Protein AF-A0A1H0GLW9-F1 (afdb_monomer)

Secondary structure (DSSP, 8-state):
-EEEEEEEESS-HHHHHHHHH-HHHHHHHSTTEEEEEEEETTEEEEEEEE-SGGG-EEEEEEEEEEEEETTTEEEEEEEEEETTEEEEEEEEEEEEEETTEEEEEEEEEEEEESGGGGG-HHHHHHHHHHHHHHHHHHHHHHHTT-------TT---------------PPP-EE---PPP-------TTSTT--SS-SSSSHHHHHHHHHHTTS---------------------------

Mean predicted aligned error: 17.58 Å

Solvent-accessible surface area (backbone atoms only — not comparable to full-atom values): 15037 Å² total; per-residue (Å²): 87,81,52,71,53,72,50,80,33,74,33,46,38,62,56,49,43,49,49,78,69,33,67,71,50,43,44,70,27,41,79,45,48,76,42,39,33,65,77,53,87,59,25,36,39,36,33,33,43,40,84,57,77,89,63,42,40,54,29,48,29,42,38,38,59,44,80,73,41,89,55,36,34,32,33,39,42,38,35,34,41,34,90,46,27,35,40,40,34,43,32,44,37,39,43,42,80,47,90,78,16,17,39,36,41,39,44,30,46,35,52,65,38,62,69,44,48,74,71,40,66,72,54,55,52,52,51,52,52,52,52,50,52,51,25,52,53,34,46,35,18,60,69,65,69,42,85,65,79,81,75,71,76,81,74,92,77,89,82,81,91,74,91,84,84,87,87,90,79,86,85,73,71,68,57,75,76,86,74,85,78,83,82,85,84,87,86,71,98,77,74,86,77,78,78,90,85,87,91,78,76,73,73,64,60,62,56,53,57,60,60,68,70,73,75,77,82,87,81,84,86,88,89,82,89,77,90,82,84,86,89,83,90,82,89,80,91,81,83,89,82,134

Nearest PDB structures (foldseek):
  2pcs-assembly1_A  TM=9.710E-01  e=3.245E-16  Geobacillus kaustophilus HTA426
  2ns9-assembly1_B  TM=9.361E-01  e=1.499E-11  Aeropyrum pernix
  1z94-assembly1_B  TM=7.444E-01  e=3.902E-08  Chromobacterium violaceum ATCC 12472
  2rez-assembly1_A  TM=7.229E-01  e=2.793E-05  Streptomyces glaucescens
  4wvo-assembly1_A  TM=7.126E-01  e=1.030E-05  Arabidopsis thaliana

Foldseek 3Di:
DKDKDKDKAQADLQLLQCLVQPQLNCCQLQAQWQWWFDPDVQKIWTWGADCDDLQGDIKTKMKHWAPDDPSFWIWIWMKIQDPQFIKTKIKIWGWDDDPRIIMIIMMMDMDTDDNNPVVDPVVVNVSVVVSVVSSSVCSSCVSVVNRDRSPPPDDDDDDDDDDDDDDDDDDTPINGDDDDDDDDDDDDPPPVPPPDDDDPDPPVVVVVVVVVVPDDDDDDDDDDDDDDDDDDDDDDDDDDDD

Structure (mmCIF, N/CA/C/O backbone):
data_AF-A0A1H0GLW9-F1
#
_entry.id   AF-A0A1H0GLW9-F1
#
loop_
_atom_site.group_PDB
_atom_site.id
_atom_site.type_symbol
_atom_site.label_atom_id
_atom_site.label_alt_id
_atom_site.label_comp_id
_atom_site.label_asym_id
_atom_site.label_entity_id
_atom_site.label_seq_id
_atom_site.pdbx_PDB_ins_code
_atom_site.Cartn_x
_atom_site.Cartn_y
_atom_site.Cartn_z
_atom_site.occupancy
_atom_site.B_iso_or_equiv
_atom_site.auth_seq_id
_atom_site.auth_comp_id
_atom_site.auth_asym_id
_atom_site.auth_atom_id
_atom_site.pdbx_PDB_model_num
ATOM 1 N N . MET A 1 1 ? 10.845 10.509 -2.178 1.00 89.31 1 MET A N 1
ATOM 2 C CA . MET A 1 1 ? 9.620 11.247 -2.583 1.00 89.31 1 MET A CA 1
ATOM 3 C C . MET A 1 1 ? 8.668 11.052 -1.444 1.00 89.31 1 MET A C 1
ATOM 5 O O . MET A 1 1 ? 8.420 9.902 -1.121 1.00 89.31 1 MET A O 1
ATOM 9 N N . ASN A 1 2 ? 8.121 12.130 -0.896 1.00 92.75 2 ASN A N 1
ATOM 10 C CA . ASN A 1 2 ? 7.275 12.021 0.284 1.00 92.75 2 ASN A CA 1
ATOM 11 C C . ASN A 1 2 ? 5.814 12.203 -0.120 1.00 92.75 2 ASN A C 1
ATOM 13 O O . ASN A 1 2 ? 5.501 13.033 -0.982 1.00 92.75 2 ASN A O 1
ATOM 17 N N . LEU A 1 3 ? 4.943 11.380 0.448 1.00 93.69 3 LEU A N 1
ATOM 18 C CA . LEU A 1 3 ? 3.512 11.416 0.212 1.00 93.69 3 LEU A CA 1
ATOM 19 C C . LEU A 1 3 ? 2.779 11.136 1.518 1.00 93.69 3 LEU A C 1
ATOM 21 O O . LEU A 1 3 ? 2.744 10.003 1.985 1.00 93.69 3 LEU A O 1
ATOM 25 N N . ASP A 1 4 ? 2.126 12.167 2.025 1.00 95.44 4 ASP A N 1
ATOM 26 C CA . ASP A 1 4 ? 1.285 12.082 3.209 1.00 95.44 4 ASP A CA 1
ATOM 27 C C . ASP A 1 4 ? -0.190 12.207 2.816 1.00 95.44 4 ASP A C 1
ATOM 29 O O . ASP A 1 4 ? -0.536 12.824 1.793 1.00 95.44 4 ASP A O 1
ATOM 33 N N . GLY A 1 5 ? -1.064 11.622 3.626 1.00 95.44 5 GLY A N 1
ATOM 34 C CA . GLY A 1 5 ? -2.503 11.734 3.449 1.00 95.44 5 GLY A CA 1
ATOM 35 C C . GLY A 1 5 ? -3.293 11.123 4.595 1.00 95.44 5 GLY A C 1
ATOM 36 O O . GLY A 1 5 ? -2.738 10.612 5.569 1.00 95.44 5 GLY A O 1
ATOM 37 N N . SER A 1 6 ? -4.610 11.194 4.460 1.00 96.38 6 SER A N 1
ATOM 38 C CA . SER A 1 6 ? -5.547 10.567 5.378 1.00 96.38 6 SER A CA 1
ATOM 39 C C . SER A 1 6 ? -6.783 10.058 4.646 1.00 96.38 6 SER A C 1
ATOM 41 O O . SER A 1 6 ? -7.099 10.509 3.541 1.00 96.38 6 SER A O 1
ATOM 43 N N . ALA A 1 7 ? -7.468 9.107 5.269 1.00 96.06 7 ALA A N 1
ATOM 44 C CA . ALA A 1 7 ? -8.753 8.578 4.846 1.00 96.06 7 ALA A CA 1
ATOM 45 C C . ALA A 1 7 ? -9.641 8.362 6.078 1.00 96.06 7 ALA A C 1
ATOM 47 O O . ALA A 1 7 ? -9.138 8.076 7.162 1.00 96.06 7 ALA A O 1
ATOM 48 N N . VAL A 1 8 ? -10.952 8.500 5.902 1.00 96.12 8 VAL A N 1
ATOM 49 C CA . VAL A 1 8 ? -11.947 8.141 6.920 1.00 96.12 8 VAL A CA 1
ATOM 50 C C . VAL A 1 8 ? -12.563 6.816 6.496 1.00 96.12 8 VAL A C 1
ATOM 52 O O . VAL A 1 8 ? -12.958 6.679 5.339 1.00 96.12 8 VAL A O 1
ATOM 55 N N . LEU A 1 9 ? -12.590 5.854 7.412 1.00 96.62 9 LEU A N 1
ATOM 56 C CA . LEU A 1 9 ? -13.143 4.519 7.213 1.00 96.62 9 LEU A CA 1
ATOM 57 C C . LEU A 1 9 ? -14.286 4.303 8.205 1.00 96.62 9 LEU A C 1
ATOM 59 O O . LEU A 1 9 ? -14.150 4.616 9.387 1.00 96.62 9 LEU A O 1
ATOM 63 N N . HIS A 1 10 ? -15.412 3.783 7.734 1.00 95.81 10 HIS A N 1
ATOM 64 C CA . HIS A 1 10 ? -16.661 3.698 8.492 1.00 95.81 10 HIS A CA 1
ATOM 65 C C . HIS A 1 10 ? -16.783 2.382 9.274 1.00 95.81 10 HIS A C 1
ATOM 67 O O . HIS A 1 10 ? -17.755 1.646 9.122 1.00 95.81 10 HIS A O 1
ATOM 73 N N . ASP A 1 11 ? -15.775 2.085 10.095 1.00 95.50 11 ASP A N 1
ATOM 74 C CA . ASP A 1 11 ? -15.794 0.985 11.064 1.00 95.50 11 ASP A CA 1
ATOM 75 C C . ASP A 1 11 ? -14.804 1.266 12.212 1.00 95.50 11 ASP A C 1
ATOM 77 O O . ASP A 1 11 ? -13.980 2.187 12.151 1.00 95.50 11 ASP A O 1
ATOM 81 N N . SER A 1 12 ? -14.870 0.443 13.254 1.00 96.44 12 SER A N 1
ATOM 82 C CA . SER A 1 12 ? -13.944 0.404 14.382 1.00 96.44 12 SER A CA 1
ATOM 83 C C . SER A 1 12 ? -12.480 0.218 13.941 1.00 96.44 12 SER A C 1
ATOM 85 O O . SER A 1 12 ? -12.213 -0.489 12.959 1.00 96.44 12 SER A O 1
ATOM 87 N N . PRO A 1 13 ? -11.501 0.767 14.689 1.00 96.69 13 PRO A N 1
ATOM 88 C CA . PRO A 1 13 ? -10.082 0.579 14.383 1.00 96.69 13 PRO A CA 1
ATOM 89 C C . PRO A 1 13 ? -9.678 -0.895 14.295 1.00 96.69 13 PRO A C 1
ATOM 91 O O . PRO A 1 13 ? -8.837 -1.263 13.478 1.00 96.69 13 PRO A O 1
ATOM 94 N N . GLU A 1 14 ? -10.291 -1.759 15.103 1.00 96.38 14 GLU A N 1
ATOM 95 C CA . GLU A 1 14 ? -10.087 -3.204 15.076 1.00 96.38 14 GLU A CA 1
ATOM 96 C C . GLU A 1 14 ? -10.525 -3.838 13.748 1.00 96.38 14 GLU A C 1
ATOM 98 O O . GLU A 1 14 ? -9.776 -4.636 13.177 1.00 96.38 14 GLU A O 1
ATOM 103 N N . ALA A 1 15 ? -11.708 -3.488 13.239 1.00 95.25 15 ALA A N 1
ATOM 104 C CA . ALA A 1 15 ? -12.201 -4.002 11.964 1.00 95.25 15 ALA A CA 1
ATOM 105 C C . ALA A 1 15 ? -11.389 -3.456 10.783 1.00 95.25 15 ALA A C 1
ATOM 107 O O . ALA A 1 15 ? -10.991 -4.214 9.896 1.00 95.25 15 ALA A O 1
ATOM 108 N N . VAL A 1 16 ? -11.052 -2.163 10.817 1.00 96.81 16 VAL A N 1
ATOM 109 C CA . VAL A 1 16 ? -10.164 -1.524 9.838 1.00 96.81 16 VAL A CA 1
ATOM 110 C C . VAL A 1 16 ? -8.806 -2.219 9.804 1.00 96.81 16 VAL A C 1
ATOM 112 O O . VAL A 1 16 ? -8.318 -2.580 8.733 1.00 96.81 16 VAL A O 1
ATOM 115 N N . TRP A 1 17 ? -8.204 -2.462 10.969 1.00 96.94 17 TRP A N 1
ATOM 116 C CA . TRP A 1 17 ? -6.945 -3.191 11.074 1.00 96.94 17 TRP A CA 1
ATOM 117 C C . TRP A 1 17 ? -7.050 -4.585 10.449 1.00 96.94 17 TRP A C 1
ATOM 119 O O . TRP A 1 17 ? -6.165 -5.004 9.695 1.00 96.94 17 TRP A O 1
ATOM 129 N N . ALA A 1 18 ? -8.120 -5.320 10.763 1.00 95.31 18 ALA A N 1
ATOM 130 C CA . ALA A 1 18 ? -8.346 -6.651 10.215 1.00 95.31 18 ALA A CA 1
ATOM 131 C C . ALA A 1 18 ? -8.449 -6.611 8.683 1.00 95.31 18 ALA A C 1
ATOM 133 O O . ALA A 1 18 ? -7.757 -7.375 8.016 1.00 95.31 18 ALA A O 1
ATOM 134 N N . ALA A 1 19 ? -9.208 -5.671 8.116 1.00 95.31 19 ALA A N 1
ATOM 135 C CA . ALA A 1 19 ? -9.338 -5.505 6.669 1.00 95.31 19 ALA A CA 1
ATOM 136 C C . ALA A 1 19 ? -8.011 -5.132 5.978 1.00 95.31 19 ALA A C 1
ATOM 138 O O . ALA A 1 19 ? -7.701 -5.654 4.908 1.00 95.31 19 ALA A O 1
ATOM 139 N N . LEU A 1 20 ? -7.198 -4.267 6.594 1.00 94.75 20 LEU A N 1
ATOM 140 C CA . LEU A 1 20 ? -5.903 -3.834 6.050 1.00 94.75 20 LEU A CA 1
ATOM 141 C C . LEU A 1 20 ? -4.802 -4.897 6.151 1.00 94.75 20 LEU A C 1
ATOM 143 O O . LEU A 1 20 ? -3.773 -4.771 5.489 1.00 94.75 20 LEU A O 1
ATOM 147 N N . THR A 1 21 ? -4.993 -5.925 6.977 1.00 92.94 21 THR A N 1
ATOM 148 C CA . THR A 1 21 ? -4.014 -7.004 7.175 1.00 92.94 21 THR A CA 1
ATOM 149 C C . THR A 1 21 ? -4.499 -8.367 6.683 1.00 92.94 21 THR A C 1
ATOM 151 O O . THR A 1 21 ? -3.712 -9.313 6.660 1.00 92.94 21 THR A O 1
ATOM 154 N N . ASP A 1 22 ? -5.752 -8.479 6.235 1.00 92.00 22 ASP A N 1
ATOM 155 C CA . ASP A 1 22 ? -6.297 -9.695 5.636 1.00 92.00 22 ASP A CA 1
ATOM 156 C C . ASP A 1 22 ? -5.893 -9.796 4.149 1.00 92.00 22 ASP A C 1
ATOM 158 O O . ASP A 1 22 ? -6.372 -9.015 3.318 1.00 92.00 22 ASP A O 1
ATOM 162 N N . PRO A 1 23 ? -5.056 -10.779 3.760 1.00 91.94 23 PRO A N 1
ATOM 163 C CA . PRO A 1 23 ? -4.639 -10.950 2.371 1.00 91.94 23 PRO A CA 1
ATOM 164 C C . PRO A 1 23 ? -5.801 -11.171 1.394 1.00 91.94 23 PRO A C 1
ATOM 166 O O . PRO A 1 23 ? -5.693 -10.771 0.234 1.00 91.94 23 PRO A O 1
ATOM 169 N N . ALA A 1 24 ? -6.916 -11.771 1.822 1.00 91.44 24 ALA A N 1
ATOM 170 C CA . ALA A 1 24 ? -8.075 -11.963 0.960 1.00 91.44 24 ALA A CA 1
ATOM 171 C C . ALA A 1 24 ? -8.787 -10.636 0.668 1.00 91.44 24 ALA A C 1
ATOM 173 O O . ALA A 1 24 ? -9.229 -10.427 -0.466 1.00 91.44 24 ALA A O 1
ATOM 174 N N . VAL A 1 25 ? -8.897 -9.754 1.665 1.00 93.81 25 VAL A N 1
ATOM 175 C CA . VAL A 1 25 ? -9.448 -8.401 1.496 1.00 93.81 25 VAL A CA 1
ATOM 176 C C . VAL A 1 25 ? -8.508 -7.569 0.629 1.00 93.81 25 VAL A C 1
ATOM 178 O O . VAL A 1 25 ? -8.935 -7.051 -0.400 1.00 93.81 25 VAL A O 1
ATOM 181 N N . LEU A 1 26 ? -7.214 -7.539 0.961 1.00 93.75 26 LEU A N 1
ATOM 182 C CA . LEU A 1 26 ? -6.189 -6.817 0.202 1.00 93.75 26 LEU A CA 1
ATOM 183 C C . LEU A 1 26 ? -6.172 -7.203 -1.283 1.00 93.75 26 LEU A C 1
ATOM 185 O O . LEU A 1 26 ? -6.142 -6.334 -2.152 1.00 93.75 26 LEU A O 1
ATOM 189 N N . ALA A 1 27 ? -6.244 -8.500 -1.599 1.00 92.88 27 ALA A N 1
ATOM 190 C CA . ALA A 1 27 ? -6.256 -8.974 -2.983 1.00 92.88 27 ALA A CA 1
ATOM 191 C C . ALA A 1 27 ? -7.447 -8.437 -3.795 1.00 92.88 27 ALA A C 1
ATOM 193 O O . ALA A 1 27 ? -7.340 -8.274 -5.010 1.00 92.88 27 ALA A O 1
ATOM 194 N N . ARG A 1 28 ? -8.585 -8.173 -3.139 1.00 93.06 28 ARG A N 1
ATOM 195 C CA . ARG A 1 28 ? -9.786 -7.632 -3.785 1.00 93.06 28 ARG A CA 1
ATOM 196 C C . ARG A 1 28 ? -9.808 -6.113 -3.826 1.00 93.06 28 ARG A C 1
ATOM 198 O O . ARG A 1 28 ? -10.439 -5.587 -4.731 1.00 93.06 28 ARG A O 1
ATOM 205 N N . THR A 1 29 ? -9.157 -5.426 -2.888 1.00 94.44 29 THR A N 1
ATOM 206 C CA . THR A 1 29 ? -9.223 -3.961 -2.747 1.00 94.44 29 THR A CA 1
ATOM 207 C C . THR A 1 29 ? -8.051 -3.222 -3.390 1.00 94.44 29 THR A C 1
ATOM 209 O O . THR A 1 29 ? -8.188 -2.049 -3.739 1.00 94.44 29 THR A O 1
ATOM 212 N N . ILE A 1 30 ? -6.909 -3.885 -3.611 1.00 94.12 30 ILE A N 1
ATOM 21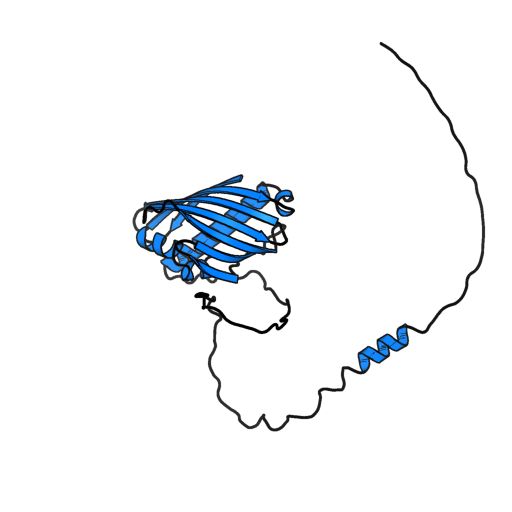3 C CA . ILE A 1 30 ? -5.751 -3.292 -4.293 1.00 94.12 30 ILE A CA 1
ATOM 214 C C . ILE A 1 30 ? -6.053 -3.111 -5.794 1.00 94.12 30 ILE A C 1
ATOM 216 O O . ILE A 1 30 ? -6.254 -4.098 -6.513 1.00 94.12 30 ILE A O 1
ATOM 220 N N . PRO A 1 31 ? -6.018 -1.873 -6.327 1.00 92.00 31 PRO A N 1
ATOM 221 C CA . PRO A 1 31 ? -6.285 -1.626 -7.739 1.00 92.00 31 PRO A CA 1
ATOM 222 C C . PRO A 1 31 ? -5.284 -2.343 -8.649 1.00 92.00 31 PRO A C 1
ATOM 224 O O . PRO A 1 31 ? -4.071 -2.172 -8.523 1.00 92.00 31 PRO A O 1
ATOM 227 N N . GLY A 1 32 ? -5.796 -3.125 -9.601 1.00 92.31 32 GLY A N 1
ATOM 228 C CA . GLY A 1 32 ? -4.963 -3.852 -10.559 1.00 92.31 32 GLY A CA 1
ATOM 229 C C . GLY A 1 32 ? -4.223 -5.056 -9.971 1.00 92.31 32 GLY A C 1
ATOM 230 O O . GLY A 1 32 ? -3.317 -5.571 -10.627 1.00 92.31 32 GLY A O 1
ATOM 231 N N . CYS A 1 33 ? -4.576 -5.512 -8.764 1.00 94.56 33 CYS A N 1
ATOM 232 C CA . CYS A 1 33 ? -4.025 -6.739 -8.198 1.00 94.56 33 CYS A CA 1
ATOM 233 C C . CYS A 1 33 ? -4.370 -7.941 -9.091 1.00 94.56 33 CYS A C 1
ATOM 235 O O . CYS A 1 33 ? -5.535 -8.244 -9.337 1.00 94.56 33 CYS A O 1
ATOM 237 N N . LEU A 1 34 ? -3.340 -8.611 -9.603 1.00 93.56 34 LEU A N 1
ATOM 238 C CA . LEU A 1 34 ? -3.461 -9.833 -10.398 1.00 93.56 34 LEU A CA 1
ATOM 239 C C . LEU A 1 34 ? -3.314 -11.079 -9.523 1.00 93.56 34 LEU A C 1
ATOM 241 O O . LEU A 1 34 ? -3.966 -12.090 -9.766 1.00 93.56 34 LEU A O 1
ATOM 245 N N . ALA A 1 35 ? -2.421 -11.013 -8.536 1.00 93.06 35 ALA A N 1
ATOM 246 C CA . ALA A 1 35 ? -2.167 -12.083 -7.586 1.00 93.06 35 ALA A CA 1
ATOM 247 C C . ALA A 1 35 ? -1.596 -11.501 -6.293 1.00 93.06 35 ALA A C 1
ATOM 249 O O . ALA A 1 35 ? -0.785 -10.573 -6.349 1.00 93.06 35 ALA A O 1
ATOM 250 N N . LEU A 1 36 ? -1.975 -12.090 -5.161 1.00 94.06 36 LEU A N 1
ATOM 251 C CA . LEU A 1 36 ? -1.398 -11.831 -3.848 1.00 94.06 36 LEU A CA 1
ATOM 252 C C . LEU A 1 36 ? -1.180 -13.170 -3.141 1.00 94.06 36 LEU A C 1
ATOM 254 O O . LEU A 1 36 ? -2.075 -14.011 -3.062 1.00 94.06 36 LEU A O 1
ATOM 258 N N . GLU A 1 37 ? 0.032 -13.366 -2.647 1.00 93.75 37 GLU A N 1
ATOM 259 C CA . GLU A 1 37 ? 0.485 -14.575 -1.980 1.00 93.75 37 GLU A CA 1
ATOM 260 C C . GLU A 1 37 ? 1.098 -14.191 -0.635 1.00 93.75 37 GLU A C 1
ATOM 262 O O . GLU A 1 37 ? 1.962 -13.317 -0.560 1.00 93.75 37 GLU A O 1
ATOM 267 N N . ARG A 1 38 ? 0.671 -14.853 0.441 1.00 93.38 38 ARG A N 1
ATOM 268 C CA . ARG A 1 38 ? 1.327 -14.723 1.744 1.00 93.38 38 ARG A CA 1
ATOM 269 C C . ARG A 1 38 ? 2.524 -15.666 1.779 1.00 93.38 38 ARG A C 1
ATOM 271 O O . ARG A 1 38 ? 2.350 -16.879 1.718 1.00 93.38 38 ARG A O 1
ATOM 278 N N . VAL A 1 39 ? 3.723 -15.105 1.893 1.00 92.94 39 VAL A N 1
ATOM 279 C CA . VAL A 1 39 ? 4.994 -15.851 1.809 1.00 92.94 39 VAL A CA 1
ATOM 280 C C . VAL A 1 39 ? 5.719 -15.980 3.142 1.00 92.94 39 VAL A C 1
ATOM 282 O O . VAL A 1 39 ? 6.698 -16.712 3.248 1.00 92.94 39 VAL A O 1
ATOM 285 N N . GLY A 1 40 ? 5.223 -15.304 4.173 1.00 90.50 40 GLY A N 1
ATOM 286 C CA . GLY A 1 40 ? 5.725 -15.411 5.533 1.00 90.50 40 GLY A CA 1
ATOM 287 C C . GLY A 1 40 ? 4.761 -14.790 6.531 1.00 90.50 40 GLY A C 1
ATOM 288 O O . GLY A 1 40 ? 3.642 -14.398 6.187 1.00 90.50 40 GLY A O 1
ATOM 289 N N . GLU A 1 41 ? 5.204 -14.698 7.779 1.00 88.25 41 GLU A N 1
ATOM 290 C CA . GLU A 1 41 ? 4.552 -13.843 8.764 1.00 88.25 41 GLU A CA 1
ATOM 291 C C . GLU A 1 41 ? 4.719 -12.389 8.319 1.00 88.25 41 GLU A C 1
ATOM 293 O O . GLU A 1 41 ? 5.823 -11.957 7.984 1.00 88.25 41 GLU A O 1
ATOM 298 N N . ASP A 1 42 ? 3.592 -11.693 8.169 1.00 90.75 42 ASP A N 1
ATOM 299 C CA . ASP A 1 42 ? 3.535 -10.290 7.750 1.00 90.75 42 ASP A CA 1
ATOM 300 C C . ASP A 1 42 ? 4.257 -9.956 6.439 1.00 90.75 42 ASP A C 1
ATOM 302 O O . ASP A 1 42 ? 4.628 -8.811 6.190 1.00 90.75 42 ASP A O 1
ATOM 306 N N . SER A 1 43 ? 4.441 -10.968 5.589 1.00 94.38 43 SER A N 1
ATOM 307 C CA . SER A 1 43 ? 5.193 -10.879 4.343 1.00 94.38 43 SER A CA 1
ATOM 308 C C . SER A 1 43 ? 4.357 -11.380 3.173 1.00 94.38 43 SER A C 1
ATOM 310 O O . SER A 1 43 ? 3.845 -12.506 3.188 1.00 94.38 43 SER A O 1
ATOM 312 N N . TYR A 1 44 ? 4.258 -10.558 2.133 1.00 95.19 44 TYR A N 1
ATOM 313 C CA . TYR A 1 44 ? 3.390 -10.778 0.983 1.00 95.19 44 TYR A CA 1
ATOM 314 C C . TYR A 1 44 ? 4.147 -10.566 -0.323 1.00 95.19 44 TYR A C 1
ATOM 316 O O . TYR A 1 44 ? 4.940 -9.636 -0.448 1.00 95.19 44 TYR A O 1
ATOM 324 N N . ARG A 1 45 ? 3.854 -11.396 -1.323 1.00 96.06 45 ARG A N 1
ATOM 325 C CA . ARG A 1 45 ? 4.249 -11.195 -2.719 1.00 96.06 45 ARG A CA 1
ATOM 326 C C . ARG A 1 45 ? 3.018 -10.873 -3.541 1.00 96.06 45 ARG A C 1
ATOM 328 O O . ARG A 1 45 ? 1.979 -11.501 -3.372 1.00 96.06 45 ARG A O 1
ATOM 335 N N . MET A 1 46 ? 3.124 -9.901 -4.436 1.00 95.31 46 MET A N 1
ATOM 336 C CA . MET A 1 46 ? 2.003 -9.494 -5.276 1.00 95.31 46 MET A CA 1
ATOM 337 C C . MET A 1 46 ? 2.430 -9.164 -6.701 1.00 95.31 46 MET A C 1
ATOM 339 O O . MET A 1 46 ? 3.536 -8.686 -6.940 1.00 95.31 46 MET A O 1
ATOM 343 N N . ASN A 1 47 ? 1.516 -9.379 -7.642 1.00 95.25 47 ASN A N 1
ATOM 344 C CA . ASN A 1 47 ? 1.628 -8.890 -9.010 1.00 95.25 47 ASN A CA 1
ATOM 345 C C . ASN A 1 47 ? 0.536 -7.852 -9.242 1.00 95.25 47 ASN A C 1
ATOM 347 O O . ASN A 1 47 ? -0.644 -8.157 -9.080 1.00 95.25 47 ASN A O 1
ATOM 351 N N . VAL A 1 48 ? 0.918 -6.642 -9.641 1.00 94.50 48 VAL A N 1
ATOM 352 C CA . VAL A 1 48 ? -0.005 -5.519 -9.838 1.00 94.50 48 VAL A CA 1
ATOM 353 C C . VAL A 1 48 ? 0.148 -4.969 -11.249 1.00 94.50 48 VAL A C 1
ATOM 355 O O . VAL A 1 48 ? 1.257 -4.693 -11.704 1.00 94.50 48 VAL A O 1
ATOM 358 N N . SER A 1 49 ? -0.969 -4.799 -11.951 1.00 94.12 49 SER A N 1
ATOM 359 C CA . SER A 1 49 ? -1.027 -4.123 -13.243 1.00 94.12 49 SER A CA 1
ATOM 360 C C . SER A 1 49 ? -1.517 -2.692 -13.067 1.00 94.12 49 SER A C 1
ATOM 362 O O . SER A 1 49 ? -2.659 -2.449 -12.683 1.00 94.12 49 SER A O 1
ATOM 364 N N . VAL A 1 50 ? -0.660 -1.724 -13.378 1.00 91.88 50 VAL A N 1
ATOM 365 C CA . VAL A 1 50 ? -1.010 -0.305 -13.371 1.00 91.88 50 VAL A CA 1
ATOM 366 C C . VAL A 1 50 ? -1.333 0.113 -14.800 1.00 91.88 50 VAL A C 1
ATOM 368 O O . VAL A 1 50 ? -0.512 -0.028 -15.702 1.00 91.88 50 VAL A O 1
ATOM 371 N N . GLY A 1 51 ? -2.541 0.631 -15.023 1.00 85.69 51 GLY A N 1
ATOM 372 C CA . GLY A 1 51 ? -3.039 1.010 -16.352 1.00 85.69 51 GLY A CA 1
ATOM 373 C C . GLY A 1 51 ? -2.896 2.494 -16.712 1.00 85.69 51 GLY A C 1
ATOM 374 O O . GLY A 1 51 ? -3.447 2.922 -17.723 1.00 85.69 51 GLY A O 1
ATOM 375 N N . VAL A 1 52 ? -2.223 3.304 -15.888 1.00 82.62 52 VAL A N 1
ATOM 376 C CA . VAL A 1 52 ? -2.338 4.772 -15.942 1.00 82.62 52 VAL A CA 1
ATOM 377 C C . VAL A 1 52 ? -1.138 5.427 -16.630 1.00 82.62 52 VAL A C 1
ATOM 379 O O . VAL A 1 52 ? -0.032 5.444 -16.100 1.00 82.62 52 VAL A O 1
ATOM 382 N N . GLY A 1 53 ? -1.380 6.056 -17.783 1.00 83.38 53 GLY A N 1
ATOM 383 C CA . GLY A 1 53 ? -0.440 6.983 -18.422 1.00 83.38 53 GLY A CA 1
ATOM 384 C C . GLY A 1 53 ? 0.958 6.401 -18.666 1.00 83.38 53 GLY A C 1
ATOM 385 O O . GLY A 1 53 ? 1.102 5.267 -19.115 1.00 83.38 53 GLY A O 1
ATOM 386 N N . ALA A 1 54 ? 1.994 7.192 -18.373 1.00 83.75 54 ALA A N 1
ATOM 387 C CA . ALA A 1 54 ? 3.391 6.813 -18.608 1.00 83.75 54 ALA A CA 1
ATOM 388 C C . ALA A 1 54 ? 3.959 5.818 -17.579 1.00 83.75 54 ALA A C 1
ATOM 390 O O . ALA A 1 54 ? 5.089 5.366 -17.737 1.00 83.75 54 ALA A O 1
ATOM 391 N N . VAL A 1 55 ? 3.191 5.469 -16.539 1.00 87.44 55 VAL A N 1
ATOM 392 C CA . VAL A 1 55 ? 3.572 4.455 -15.540 1.00 87.44 55 VAL A CA 1
ATOM 393 C C . VAL A 1 55 ? 2.883 3.110 -15.801 1.00 87.44 55 VAL A C 1
ATOM 395 O O . VAL A 1 55 ? 2.826 2.246 -14.930 1.00 87.44 55 VAL A O 1
ATOM 398 N N . LYS A 1 56 ? 2.311 2.933 -16.999 1.00 91.56 56 LYS A N 1
ATOM 399 C CA . LYS A 1 56 ? 1.591 1.717 -17.367 1.00 91.56 56 LYS A CA 1
ATOM 400 C C . LYS A 1 56 ? 2.528 0.510 -17.420 1.00 91.56 56 LYS A C 1
ATOM 402 O O . LYS A 1 56 ? 3.532 0.530 -18.128 1.00 91.56 56 LYS A O 1
ATOM 407 N N . GLY A 1 57 ? 2.134 -0.576 -16.765 1.00 93.06 57 GLY A N 1
ATOM 408 C CA . GLY A 1 57 ? 2.804 -1.867 -16.856 1.00 93.06 57 GLY A CA 1
ATOM 409 C C . GLY A 1 57 ? 2.470 -2.790 -15.694 1.00 93.06 57 GLY A C 1
ATOM 410 O O . GLY A 1 57 ? 1.633 -2.478 -14.850 1.00 93.06 57 GLY A O 1
ATOM 411 N N . THR A 1 58 ? 3.131 -3.942 -15.674 1.00 95.50 58 THR A N 1
ATOM 412 C CA . THR A 1 58 ? 3.001 -4.926 -14.598 1.00 95.50 58 THR A CA 1
ATOM 413 C C . THR A 1 58 ? 4.228 -4.870 -13.705 1.00 95.50 58 THR A C 1
ATOM 415 O O . THR A 1 58 ? 5.355 -4.801 -14.199 1.00 95.50 58 THR A O 1
ATOM 418 N N . TYR A 1 59 ? 3.988 -4.926 -12.402 1.00 95.94 59 TYR A N 1
ATOM 419 C CA . TYR A 1 59 ? 4.992 -4.883 -11.355 1.00 95.94 59 TYR A CA 1
ATOM 420 C C . TYR A 1 59 ? 4.855 -6.128 -10.486 1.00 95.94 59 TYR A C 1
ATOM 422 O O . TYR A 1 59 ? 3.759 -6.436 -10.018 1.00 95.94 59 TYR A O 1
ATOM 430 N N . ALA A 1 60 ? 5.965 -6.824 -10.272 1.00 97.12 60 ALA A N 1
ATOM 431 C CA . ALA A 1 60 ? 6.091 -7.829 -9.229 1.00 97.12 60 ALA A CA 1
ATOM 432 C C . ALA A 1 60 ? 6.646 -7.141 -7.983 1.00 97.12 60 ALA A C 1
ATOM 434 O O . ALA A 1 60 ? 7.636 -6.411 -8.076 1.00 97.12 60 ALA A O 1
ATOM 435 N N . GLY A 1 61 ? 6.000 -7.338 -6.842 1.00 95.50 61 GLY A N 1
ATOM 436 C CA . GLY A 1 61 ? 6.342 -6.652 -5.610 1.00 95.50 61 GLY A CA 1
ATOM 437 C C . GLY A 1 61 ? 6.290 -7.531 -4.375 1.00 95.50 61 GLY A C 1
ATOM 438 O O . GLY A 1 61 ? 5.690 -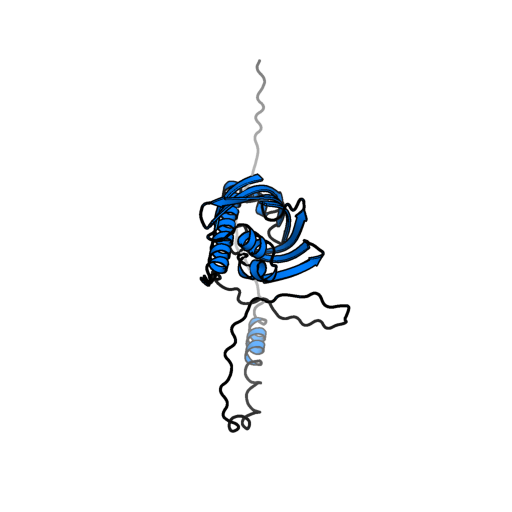8.606 -4.367 1.00 95.50 61 GLY A O 1
ATOM 439 N N . GLU A 1 62 ? 6.935 -7.023 -3.337 1.00 96.38 62 GLU A N 1
ATOM 440 C CA . GLU A 1 62 ? 7.041 -7.613 -2.010 1.00 96.38 62 GLU A CA 1
ATOM 441 C C . GLU A 1 62 ? 6.655 -6.569 -0.971 1.00 96.38 62 GLU A C 1
ATOM 443 O O . GLU A 1 62 ? 7.015 -5.395 -1.094 1.00 96.38 62 GLU A O 1
ATOM 448 N N . VAL A 1 63 ? 5.908 -6.999 0.040 1.00 96.62 63 VAL A N 1
ATOM 449 C CA . VAL A 1 63 ? 5.480 -6.167 1.160 1.00 96.62 63 VAL A CA 1
ATOM 450 C C . VAL A 1 63 ? 5.798 -6.882 2.459 1.00 96.62 63 VAL A C 1
ATOM 452 O O . VAL A 1 63 ? 5.481 -8.060 2.603 1.00 96.62 63 VAL A O 1
ATOM 455 N N . HIS A 1 64 ? 6.377 -6.150 3.405 1.00 96.44 64 HIS A N 1
ATOM 456 C CA . HIS A 1 64 ? 6.665 -6.613 4.757 1.00 96.44 64 HIS A CA 1
ATOM 457 C C . HIS A 1 64 ? 6.115 -5.608 5.767 1.00 96.44 64 HIS A C 1
ATOM 459 O O . HIS A 1 64 ? 6.323 -4.404 5.599 1.00 96.44 64 HIS A O 1
ATOM 465 N N . LEU A 1 65 ? 5.421 -6.084 6.802 1.00 96.50 65 LEU A N 1
ATOM 466 C CA . LEU A 1 65 ? 4.944 -5.237 7.898 1.00 96.50 65 LEU A CA 1
ATOM 467 C C . LEU A 1 65 ? 5.864 -5.374 9.113 1.00 96.50 65 LEU A C 1
ATOM 469 O O . LEU A 1 65 ? 6.238 -6.479 9.500 1.00 96.50 65 LEU A O 1
ATOM 473 N N . THR A 1 66 ? 6.201 -4.250 9.732 1.00 97.38 66 THR A N 1
ATOM 474 C CA . THR A 1 66 ? 7.034 -4.150 10.936 1.00 97.38 66 THR A CA 1
ATOM 475 C C . THR A 1 66 ? 6.391 -3.203 11.946 1.00 97.38 66 THR A C 1
ATOM 477 O O . THR A 1 66 ? 5.396 -2.538 11.648 1.00 97.38 66 THR A O 1
ATOM 480 N N . ASP A 1 67 ? 6.940 -3.167 13.165 1.00 96.69 67 ASP A N 1
ATOM 481 C CA . ASP A 1 67 ? 6.540 -2.237 14.231 1.00 96.69 67 ASP A CA 1
ATOM 482 C C . ASP A 1 67 ? 5.021 -2.197 14.485 1.00 96.69 67 ASP A C 1
ATOM 484 O O . ASP A 1 67 ? 4.428 -1.143 14.714 1.00 96.69 67 ASP A O 1
ATOM 488 N N . GLN A 1 68 ? 4.371 -3.364 14.418 1.00 96.44 68 GLN A N 1
ATOM 489 C CA . GLN A 1 68 ? 2.926 -3.476 14.594 1.00 96.44 68 GLN A CA 1
ATOM 490 C C . GLN A 1 68 ? 2.521 -3.218 16.047 1.00 96.44 68 GLN A C 1
ATOM 492 O O . GLN A 1 68 ? 2.896 -3.949 16.963 1.00 96.44 68 GLN A O 1
ATOM 497 N N . ASN A 1 69 ? 1.658 -2.229 16.236 1.00 96.56 69 ASN A N 1
ATOM 498 C CA . ASN A 1 69 ? 0.988 -1.916 17.486 1.00 96.56 69 ASN A CA 1
ATOM 499 C C . ASN A 1 69 ? -0.522 -2.002 17.258 1.00 96.56 69 ASN A C 1
ATOM 501 O O . ASN A 1 69 ? -1.166 -0.994 16.975 1.00 96.56 69 ASN A O 1
ATOM 505 N N . ARG A 1 70 ? -1.091 -3.212 17.316 1.00 94.19 70 ARG A N 1
ATOM 506 C CA . ARG A 1 70 ? -2.516 -3.432 17.016 1.00 94.19 70 ARG A CA 1
ATOM 507 C C . ARG A 1 70 ? -3.431 -2.718 18.026 1.00 94.19 70 ARG A C 1
ATOM 509 O O . ARG A 1 70 ? -3.164 -2.812 19.224 1.00 94.19 70 ARG A O 1
ATOM 516 N N . PRO A 1 71 ? -4.543 -2.090 17.596 1.00 95.12 71 PRO A N 1
ATOM 517 C CA . PRO A 1 71 ? -4.959 -1.765 16.225 1.00 95.12 71 PRO A CA 1
ATOM 518 C C . PRO A 1 71 ? -4.542 -0.338 15.802 1.00 95.12 71 PRO A C 1
ATOM 520 O O . PRO A 1 71 ? -5.208 0.282 14.990 1.00 95.12 71 PRO A O 1
ATOM 523 N N . LYS A 1 72 ? -3.495 0.240 16.396 1.00 96.94 72 LYS A N 1
ATOM 524 C CA . LYS A 1 72 ? -3.163 1.669 16.302 1.00 96.94 72 LYS A CA 1
ATOM 525 C C . LYS A 1 72 ? -2.206 2.022 15.177 1.00 96.94 72 LYS A C 1
ATOM 527 O O . LYS A 1 72 ? -2.388 3.058 14.560 1.00 96.94 72 LYS A O 1
ATOM 532 N N . SER A 1 73 ? -1.154 1.244 14.943 1.00 97.81 73 SER A N 1
ATOM 533 C CA . SER A 1 73 ? -0.154 1.612 13.932 1.00 97.81 73 SER A CA 1
ATOM 534 C C . SER A 1 73 ? 0.709 0.449 13.460 1.00 97.81 73 SER A C 1
ATOM 536 O O . SER A 1 73 ? 0.829 -0.568 14.142 1.00 97.81 73 SER A O 1
ATOM 538 N N . TYR A 1 74 ? 1.306 0.604 12.280 1.00 97.81 74 TYR A N 1
ATOM 539 C CA . TYR A 1 74 ? 2.356 -0.271 11.758 1.00 97.81 74 TYR A CA 1
ATOM 540 C C . TYR A 1 74 ? 3.191 0.448 10.698 1.00 97.81 74 TYR A C 1
ATOM 542 O O . TYR A 1 74 ? 2.778 1.467 10.137 1.00 97.81 74 TYR A O 1
ATOM 550 N N . VAL A 1 75 ? 4.361 -0.111 10.398 1.00 98.00 75 VAL A N 1
ATOM 551 C CA . VAL A 1 75 ? 5.211 0.323 9.290 1.00 98.00 75 VAL A CA 1
ATOM 552 C C . VAL A 1 75 ? 5.150 -0.723 8.183 1.00 98.00 75 VAL A C 1
ATOM 554 O O . VAL A 1 75 ? 5.288 -1.919 8.418 1.00 98.00 75 VAL A O 1
ATOM 557 N N . MET A 1 76 ? 4.913 -0.275 6.956 1.00 97.44 76 MET A N 1
ATOM 558 C CA . MET A 1 76 ? 4.868 -1.105 5.762 1.00 97.44 76 MET A CA 1
ATOM 559 C C . MET A 1 76 ? 6.071 -0.799 4.876 1.00 97.44 76 MET A C 1
ATOM 561 O O . MET A 1 76 ? 6.225 0.313 4.371 1.00 97.44 76 MET A O 1
ATOM 565 N N . HIS A 1 77 ? 6.890 -1.811 4.624 1.00 97.75 77 HIS A N 1
ATOM 566 C CA . HIS A 1 77 ? 7.958 -1.768 3.638 1.00 97.75 77 HIS A CA 1
ATOM 567 C C . HIS A 1 77 ? 7.480 -2.435 2.355 1.00 97.75 77 HIS A C 1
ATOM 569 O O . HIS A 1 77 ? 7.247 -3.639 2.328 1.00 97.75 77 HIS A O 1
ATOM 575 N N . ALA A 1 78 ? 7.340 -1.656 1.289 1.00 96.06 78 ALA A N 1
ATOM 576 C CA . ALA A 1 78 ? 6.899 -2.129 -0.013 1.00 96.06 78 ALA A CA 1
ATOM 577 C C . ALA A 1 78 ? 8.013 -1.976 -1.049 1.00 96.06 78 ALA A C 1
ATOM 579 O O . ALA A 1 78 ? 8.698 -0.955 -1.119 1.00 96.06 78 ALA A O 1
ATOM 580 N N . SER A 1 79 ? 8.177 -2.969 -1.911 1.00 96.25 79 SER A N 1
ATOM 581 C CA . SER A 1 79 ? 9.034 -2.882 -3.087 1.00 96.25 79 SER A CA 1
ATOM 582 C C . SER A 1 79 ? 8.322 -3.451 -4.304 1.00 96.25 79 SER A C 1
ATOM 584 O O . SER A 1 79 ? 7.472 -4.326 -4.185 1.00 96.25 79 SER A O 1
ATOM 586 N N . GLY A 1 80 ? 8.640 -2.930 -5.483 1.00 95.88 80 GLY A N 1
ATOM 587 C CA . GLY A 1 80 ? 8.054 -3.388 -6.733 1.00 95.88 80 GLY A CA 1
ATOM 588 C C . GLY A 1 80 ? 8.982 -3.131 -7.905 1.00 95.88 80 GLY A C 1
ATOM 589 O O . GLY A 1 80 ? 9.616 -2.080 -7.983 1.00 95.88 80 GLY A O 1
ATOM 590 N N . ALA A 1 81 ? 9.063 -4.080 -8.830 1.00 96.00 81 ALA A N 1
ATOM 591 C CA . ALA A 1 81 ? 9.856 -3.971 -10.044 1.00 96.00 81 ALA A CA 1
ATOM 592 C C . ALA A 1 81 ? 9.092 -4.530 -11.246 1.00 96.00 81 ALA A C 1
ATOM 594 O O . ALA A 1 81 ? 8.369 -5.521 -11.156 1.00 96.00 81 ALA A O 1
ATOM 595 N N . GLY A 1 82 ? 9.265 -3.884 -12.390 1.00 95.12 82 GLY A N 1
ATOM 596 C CA . GLY A 1 82 ? 8.659 -4.281 -13.650 1.00 95.12 82 GLY A CA 1
ATOM 597 C C . GLY A 1 82 ? 9.364 -3.633 -14.832 1.00 95.12 82 GLY A C 1
ATOM 598 O O . GLY A 1 82 ? 10.305 -2.857 -14.667 1.00 95.12 82 GLY A O 1
ATOM 599 N N . ALA A 1 83 ? 8.882 -3.920 -16.041 1.00 93.12 83 ALA A N 1
ATOM 600 C CA . ALA A 1 83 ? 9.424 -3.323 -17.263 1.00 93.12 83 ALA A CA 1
ATOM 601 C C . ALA A 1 83 ? 9.456 -1.775 -17.245 1.00 93.12 83 ALA A C 1
ATOM 603 O O . ALA A 1 83 ? 10.441 -1.212 -17.724 1.00 93.12 83 ALA A O 1
ATOM 604 N N . PRO A 1 84 ? 8.458 -1.060 -16.678 1.00 92.44 84 PRO A N 1
ATOM 605 C CA . PRO A 1 84 ? 8.508 0.403 -16.634 1.00 92.44 84 PRO A CA 1
ATOM 606 C C . PRO A 1 84 ? 9.544 0.964 -15.644 1.00 92.44 84 PRO A C 1
ATOM 608 O O . PRO A 1 84 ? 9.953 2.116 -15.777 1.00 92.44 84 PRO A O 1
ATOM 611 N N . GLY A 1 85 ? 9.965 0.184 -14.644 1.00 94.62 85 GLY A N 1
ATOM 612 C CA . GLY A 1 85 ? 10.915 0.607 -13.615 1.00 94.62 85 GLY A CA 1
ATOM 613 C C . GLY A 1 85 ? 10.668 -0.058 -12.263 1.00 94.62 85 GLY A C 1
ATOM 614 O O . GLY A 1 85 ? 9.977 -1.073 -12.165 1.00 94.62 85 GLY A O 1
ATOM 615 N N . GLN A 1 86 ? 11.238 0.529 -11.214 1.00 95.19 86 GLN A N 1
ATOM 616 C CA . GLN A 1 86 ? 11.180 0.005 -9.853 1.00 95.19 86 GLN A CA 1
ATOM 617 C C . GLN A 1 86 ? 10.811 1.076 -8.827 1.00 95.19 86 GLN A C 1
ATOM 619 O O . GLN A 1 86 ? 11.090 2.261 -9.006 1.00 95.19 86 GLN A O 1
ATOM 624 N N . VAL A 1 87 ? 10.228 0.638 -7.718 1.00 95.25 87 VAL A N 1
ATOM 625 C CA . VAL A 1 87 ? 9.875 1.461 -6.565 1.00 95.25 87 VAL A CA 1
ATOM 626 C C . VAL A 1 87 ? 10.232 0.729 -5.276 1.00 95.25 87 VAL A C 1
ATOM 628 O O . VAL A 1 87 ? 10.103 -0.490 -5.178 1.00 95.25 87 VAL A O 1
ATOM 631 N N . ARG A 1 88 ? 10.690 1.478 -4.279 1.00 96.75 88 ARG A N 1
ATOM 632 C CA . ARG A 1 88 ? 10.738 1.059 -2.876 1.00 96.75 88 ARG A CA 1
ATOM 633 C C . ARG A 1 88 ? 10.063 2.131 -2.047 1.00 96.75 88 ARG A C 1
ATOM 635 O O . ARG A 1 88 ? 10.293 3.305 -2.314 1.00 96.75 88 ARG A O 1
ATOM 642 N N . ALA A 1 89 ? 9.256 1.748 -1.076 1.00 96.62 89 ALA A N 1
ATOM 643 C CA . ALA A 1 89 ? 8.570 2.667 -0.194 1.00 96.62 89 ALA A CA 1
ATOM 644 C C . ALA A 1 89 ? 8.562 2.145 1.241 1.00 96.62 89 ALA A C 1
ATOM 646 O O . ALA A 1 89 ? 8.413 0.947 1.470 1.00 96.62 89 ALA A O 1
ATOM 647 N N . THR A 1 90 ? 8.684 3.065 2.185 1.00 98.06 90 THR A N 1
ATOM 648 C CA . THR A 1 90 ? 8.393 2.836 3.598 1.00 98.06 90 THR A CA 1
ATOM 649 C C . THR A 1 90 ? 7.204 3.712 3.953 1.00 98.06 90 THR A C 1
ATOM 651 O O . THR A 1 90 ? 7.230 4.912 3.683 1.00 98.06 90 THR A O 1
ATOM 654 N N . VAL A 1 91 ? 6.155 3.113 4.507 1.00 97.81 91 VAL A N 1
ATOM 655 C CA . VAL A 1 91 ? 4.902 3.795 4.832 1.00 97.81 91 VAL A CA 1
ATOM 656 C C . VAL A 1 91 ? 4.580 3.577 6.299 1.00 97.81 91 VAL A C 1
ATOM 658 O O . VAL A 1 91 ? 4.393 2.441 6.71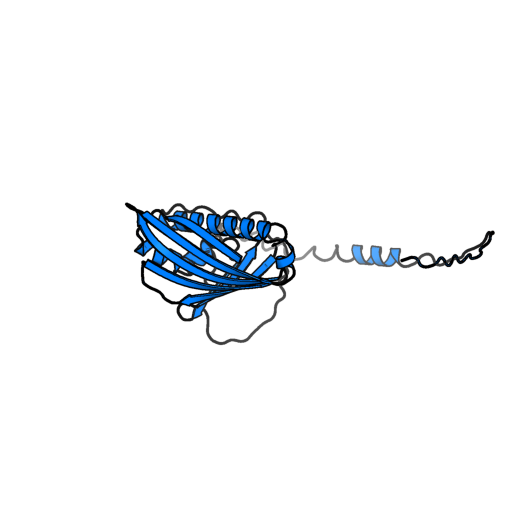9 1.00 97.81 91 VAL A O 1
ATOM 661 N N . THR A 1 92 ? 4.486 4.653 7.067 1.00 98.06 92 THR A N 1
ATOM 662 C CA . THR A 1 92 ? 3.959 4.615 8.434 1.00 98.06 92 THR A CA 1
ATOM 663 C C . THR A 1 92 ? 2.458 4.831 8.375 1.00 98.06 92 THR A C 1
ATOM 665 O O . THR A 1 92 ? 2.009 5.781 7.732 1.00 98.06 92 THR A O 1
ATOM 668 N N . ILE A 1 93 ? 1.694 3.947 9.014 1.00 97.81 93 ILE A N 1
ATOM 669 C CA . ILE A 1 93 ? 0.229 3.978 9.045 1.00 97.81 93 ILE A CA 1
ATOM 670 C C . ILE A 1 93 ? -0.217 4.079 10.496 1.00 97.81 93 ILE A C 1
ATOM 672 O O . ILE A 1 93 ? 0.257 3.321 11.344 1.00 97.81 93 ILE A O 1
ATOM 676 N N . GLU A 1 94 ? -1.138 4.998 10.768 1.00 98.19 94 GLU A N 1
ATOM 677 C CA . GLU A 1 94 ? -1.746 5.194 12.081 1.00 98.19 94 GLU A CA 1
ATOM 678 C C . GLU A 1 94 ? -3.272 5.217 11.951 1.00 98.19 94 GLU A C 1
ATOM 680 O O . GLU A 1 94 ? -3.826 5.764 10.998 1.00 98.19 94 GLU A O 1
ATOM 685 N N . LEU A 1 95 ? -3.942 4.600 12.917 1.00 98.00 95 LEU A N 1
ATOM 686 C CA . LEU A 1 95 ? -5.386 4.481 13.034 1.00 98.00 95 LEU A CA 1
ATOM 687 C C . LEU A 1 95 ? -5.815 5.137 14.346 1.00 98.00 95 LEU A C 1
ATOM 689 O O . LEU A 1 95 ? -5.338 4.776 15.428 1.00 98.00 95 LEU A O 1
ATOM 693 N N . ALA A 1 96 ? -6.733 6.091 14.248 1.00 97.69 96 ALA A N 1
ATOM 694 C CA . ALA A 1 96 ? -7.323 6.779 15.384 1.00 97.69 96 ALA A CA 1
ATOM 695 C C . ALA A 1 96 ? -8.855 6.644 15.345 1.00 97.69 96 ALA A C 1
ATOM 697 O O . ALA A 1 96 ? -9.440 6.816 14.275 1.00 97.69 96 ALA A O 1
ATOM 698 N N . PRO A 1 97 ? -9.520 6.365 16.482 1.00 96.94 97 PRO A N 1
ATOM 699 C CA . PRO A 1 97 ? -10.979 6.390 16.552 1.00 96.94 97 PRO A CA 1
ATOM 700 C C . PRO A 1 97 ? -11.535 7.775 16.195 1.00 96.94 97 PRO A C 1
ATOM 702 O O . PRO A 1 97 ? -10.999 8.786 16.656 1.00 96.94 97 PRO A O 1
ATOM 705 N N . ASP A 1 98 ? -12.633 7.812 15.442 1.00 94.69 98 ASP A N 1
ATOM 706 C CA . ASP A 1 98 ? -13.378 9.030 15.108 1.00 94.69 98 ASP A CA 1
ATOM 707 C C . ASP A 1 98 ? -14.887 8.745 15.084 1.00 94.69 98 ASP A C 1
ATOM 709 O O . ASP A 1 98 ? -15.445 8.279 14.091 1.00 94.69 98 ASP A O 1
ATOM 713 N N . GLY A 1 99 ? -15.551 8.971 16.222 1.00 91.88 99 GLY A N 1
ATOM 714 C CA . GLY A 1 99 ? -16.954 8.594 16.411 1.00 91.88 99 GLY A CA 1
ATOM 715 C C . GLY A 1 99 ? -17.157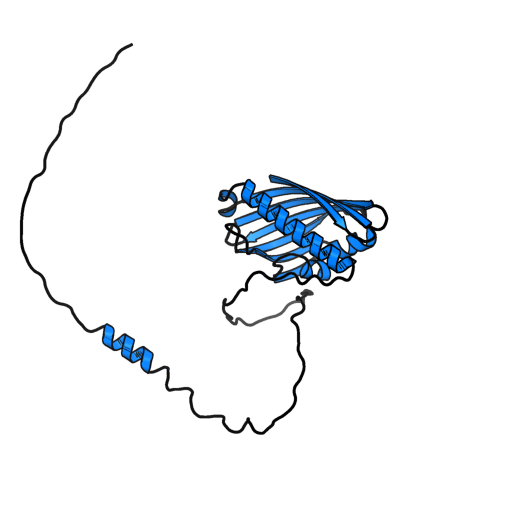 7.083 16.263 1.00 91.88 99 GLY A C 1
ATOM 716 O O . GLY A 1 99 ? -16.525 6.306 16.977 1.00 91.88 99 GLY A O 1
ATOM 717 N N . ASP A 1 100 ? -18.024 6.691 15.328 1.00 87.94 100 ASP A N 1
ATOM 718 C CA . ASP A 1 100 ? -18.281 5.288 14.963 1.00 87.94 100 ASP A CA 1
ATOM 719 C C . ASP A 1 100 ? -17.339 4.773 13.852 1.00 87.94 100 ASP A C 1
ATOM 721 O O . ASP A 1 100 ? -17.484 3.644 13.385 1.00 87.94 100 ASP A O 1
ATOM 725 N N . GLY A 1 101 ? -16.392 5.601 13.402 1.00 94.25 101 GLY A N 1
ATOM 726 C CA . GLY A 1 101 ? -15.421 5.275 12.364 1.00 94.25 101 GLY A CA 1
ATOM 727 C C . GLY A 1 101 ? -13.973 5.379 12.837 1.00 94.25 101 GLY A C 1
ATOM 728 O O . GLY A 1 101 ? -13.658 5.484 14.026 1.00 94.25 101 GLY A O 1
ATOM 729 N N . THR A 1 102 ? -13.070 5.370 11.864 1.00 97.88 102 THR A N 1
ATOM 730 C CA . THR A 1 102 ? -11.625 5.437 12.063 1.00 97.88 102 THR A CA 1
ATOM 731 C C . THR A 1 102 ? -11.009 6.419 11.080 1.00 97.88 102 THR A C 1
ATOM 733 O O . THR A 1 102 ? -11.206 6.320 9.867 1.00 97.88 102 THR A O 1
ATOM 736 N N . VAL A 1 103 ? -10.188 7.331 11.591 1.00 97.88 103 VAL A N 1
ATOM 737 C CA . VAL A 1 103 ? -9.291 8.142 10.770 1.00 97.88 103 VAL A CA 1
ATOM 738 C C . VAL A 1 103 ? -7.983 7.383 10.604 1.00 97.88 103 VAL A C 1
ATOM 740 O O . VAL A 1 103 ? -7.280 7.101 11.574 1.00 97.88 103 VAL A O 1
ATOM 743 N N . LEU A 1 104 ? -7.653 7.073 9.355 1.00 98.00 104 LEU A N 1
ATOM 744 C CA . LEU A 1 104 ? -6.366 6.531 8.951 1.00 98.00 104 LEU A CA 1
ATOM 745 C C . LEU A 1 104 ? -5.486 7.672 8.454 1.00 98.00 104 LEU A C 1
ATOM 747 O O . LEU A 1 104 ? -5.856 8.374 7.513 1.00 98.00 104 LEU A O 1
ATOM 751 N N . THR A 1 105 ? -4.302 7.833 9.031 1.00 98.00 105 THR A N 1
ATOM 752 C CA . THR A 1 105 ? -3.242 8.705 8.510 1.00 98.00 105 THR A CA 1
ATOM 753 C C . THR A 1 105 ? -2.090 7.858 7.994 1.00 98.00 105 THR A C 1
ATOM 755 O O . THR A 1 105 ? -1.791 6.782 8.514 1.00 98.00 105 THR A O 1
ATOM 758 N N . TYR A 1 106 ? -1.445 8.328 6.930 1.00 97.25 106 TYR A N 1
ATOM 759 C CA . TYR A 1 106 ? -0.266 7.665 6.396 1.00 97.25 106 TYR A CA 1
ATOM 760 C C . TYR A 1 106 ? 0.798 8.671 5.966 1.00 97.25 106 TYR A C 1
ATOM 762 O O . TYR A 1 106 ? 0.490 9.740 5.434 1.00 97.25 106 TYR A O 1
ATOM 770 N N . SER A 1 107 ? 2.056 8.285 6.161 1.00 97.19 107 SER A N 1
ATOM 771 C CA . SER A 1 107 ? 3.231 8.999 5.668 1.00 97.19 107 SER A CA 1
ATOM 772 C C . SER A 1 107 ? 4.122 8.026 4.913 1.00 97.19 107 SER A C 1
ATOM 774 O O . SER A 1 107 ? 4.564 7.024 5.472 1.00 97.19 107 SER A O 1
ATOM 776 N N . ALA A 1 108 ? 4.345 8.286 3.627 1.00 96.62 108 ALA A N 1
ATOM 777 C CA . ALA A 1 108 ? 5.127 7.428 2.749 1.00 96.62 108 ALA A CA 1
ATOM 778 C C . ALA A 1 108 ? 6.400 8.131 2.273 1.00 96.62 108 ALA A C 1
ATOM 780 O O . ALA A 1 108 ? 6.323 9.197 1.662 1.00 96.62 108 ALA A O 1
ATOM 781 N N . ASP A 1 109 ? 7.552 7.484 2.445 1.00 96.00 109 ASP A N 1
ATOM 782 C CA . ASP A 1 109 ? 8.791 7.816 1.738 1.00 96.00 109 ASP A CA 1
ATOM 783 C C . ASP A 1 109 ? 9.047 6.767 0.656 1.00 96.00 109 ASP A C 1
ATOM 785 O O . ASP A 1 109 ? 9.252 5.588 0.943 1.00 96.00 109 ASP A O 1
ATOM 789 N N . ALA A 1 110 ? 9.012 7.200 -0.603 1.00 94.88 110 ALA A N 1
ATOM 790 C CA . ALA A 1 110 ? 9.213 6.362 -1.771 1.00 94.88 110 ALA A CA 1
ATOM 791 C C . ALA A 1 110 ? 10.434 6.780 -2.603 1.00 94.88 110 ALA A C 1
ATOM 793 O O . ALA A 1 110 ? 10.612 7.943 -2.978 1.00 94.88 110 ALA A O 1
ATOM 794 N N . VAL A 1 111 ? 11.226 5.793 -3.009 1.00 95.19 111 VAL A N 1
ATOM 795 C CA . VAL A 1 111 ? 12.319 5.910 -3.974 1.00 95.19 111 VAL A CA 1
ATOM 796 C C . VAL A 1 111 ? 11.908 5.208 -5.262 1.00 95.19 111 VAL A C 1
ATOM 798 O O . VAL A 1 111 ? 11.680 4.000 -5.280 1.00 95.19 111 VAL A O 1
ATOM 801 N N . VAL A 1 112 ? 11.840 5.969 -6.352 1.00 94.19 112 VAL A N 1
ATOM 802 C CA . VAL A 1 112 ? 11.478 5.473 -7.685 1.00 94.19 112 VAL A CA 1
ATOM 803 C C . VAL A 1 112 ? 12.712 5.497 -8.579 1.00 94.19 112 VAL A C 1
ATOM 805 O O . VAL A 1 112 ? 13.450 6.480 -8.591 1.00 94.19 112 VAL A O 1
ATOM 808 N N . GLY A 1 113 ? 12.936 4.417 -9.324 1.00 93.25 113 GLY A N 1
ATOM 809 C CA . GLY A 1 113 ? 14.058 4.266 -10.247 1.00 93.25 113 GLY A CA 1
ATOM 810 C C . GLY A 1 113 ? 13.624 3.805 -11.636 1.00 93.25 113 GLY A C 1
ATOM 811 O O . GLY A 1 113 ? 12.471 3.435 -11.858 1.00 93.25 113 GLY A O 1
ATOM 812 N N . GLY A 1 114 ? 14.578 3.807 -12.569 1.00 94.44 114 GLY A N 1
ATOM 813 C CA . GLY A 1 114 ? 14.370 3.322 -13.934 1.00 94.44 114 GLY A CA 1
ATOM 814 C C . GLY A 1 114 ? 13.658 4.333 -14.842 1.00 94.44 114 GLY A C 1
ATOM 815 O O . GLY A 1 114 ? 13.569 5.514 -14.496 1.00 94.44 114 GLY A O 1
ATOM 816 N N . PRO A 1 115 ? 13.155 3.892 -16.010 1.00 93.69 115 PRO A N 1
ATOM 817 C CA . PRO A 1 115 ? 12.511 4.772 -16.989 1.00 93.69 115 PRO A CA 1
ATOM 818 C C . PRO A 1 115 ? 11.349 5.584 -16.404 1.00 93.69 115 PRO A C 1
ATOM 820 O O . PRO A 1 115 ? 11.211 6.772 -16.697 1.00 93.69 115 PRO A O 1
ATOM 823 N N . VAL A 1 116 ? 10.560 4.974 -15.515 1.00 91.19 116 VAL A N 1
ATOM 824 C CA . VAL A 1 116 ? 9.431 5.630 -14.848 1.00 91.19 116 VAL A CA 1
ATOM 825 C C . VAL A 1 116 ? 9.852 6.816 -13.972 1.00 91.19 116 VAL A C 1
ATOM 827 O O . VAL A 1 116 ? 9.077 7.751 -13.823 1.00 91.19 116 VAL A O 1
ATOM 830 N N . ALA A 1 117 ? 11.081 6.860 -13.443 1.00 92.19 117 ALA A N 1
ATOM 831 C CA . ALA A 1 117 ? 11.553 8.017 -12.675 1.00 92.19 117 ALA A CA 1
ATOM 832 C C . ALA A 1 117 ? 11.664 9.292 -13.540 1.00 92.19 117 ALA A C 1
ATOM 834 O O . ALA A 1 117 ? 11.559 10.405 -13.024 1.00 92.19 117 ALA A O 1
ATOM 835 N N . GLY A 1 118 ? 11.817 9.137 -14.862 1.00 92.94 118 GLY A N 1
ATOM 836 C CA . GLY A 1 118 ? 11.924 10.238 -15.822 1.00 92.94 118 GLY A CA 1
ATOM 837 C C . GLY A 1 118 ? 10.605 10.949 -16.142 1.00 92.94 118 GLY A C 1
ATOM 838 O O . GLY A 1 118 ? 10.630 12.021 -16.738 1.00 92.94 118 GLY A O 1
ATOM 839 N N . VAL A 1 119 ? 9.452 10.405 -15.733 1.00 90.94 119 VAL A N 1
ATOM 840 C CA . VAL A 1 119 ? 8.127 10.996 -16.030 1.00 90.94 119 VAL A CA 1
ATOM 841 C C . VAL A 1 119 ? 7.808 12.237 -15.182 1.00 90.94 119 VAL A C 1
ATOM 843 O O . VAL A 1 119 ? 6.838 12.947 -15.447 1.00 90.94 119 VAL A O 1
ATOM 846 N N . GLY A 1 120 ? 8.632 12.506 -14.165 1.00 90.12 120 GLY A N 1
ATOM 847 C CA . GLY A 1 120 ? 8.526 13.654 -13.271 1.00 90.12 120 GLY A CA 1
ATOM 848 C C . GLY A 1 120 ? 7.701 13.383 -12.009 1.00 90.12 120 GLY A C 1
ATOM 849 O O . GLY A 1 120 ? 6.678 12.695 -12.028 1.00 90.12 120 GLY A O 1
ATOM 850 N N . GLN A 1 121 ? 8.124 13.985 -10.890 1.00 91.62 121 GLN A N 1
ATOM 851 C CA . GLN A 1 121 ? 7.517 13.749 -9.572 1.00 91.62 121 GLN A CA 1
ATOM 852 C C . GLN A 1 121 ? 6.022 14.076 -9.532 1.00 91.62 121 GLN A C 1
ATOM 854 O O . GLN A 1 121 ? 5.249 13.302 -8.982 1.00 91.62 121 GLN A O 1
ATOM 859 N N . ARG A 1 122 ? 5.588 15.178 -10.160 1.00 91.56 122 ARG A N 1
ATOM 860 C CA . ARG A 1 122 ? 4.177 15.599 -10.144 1.00 91.56 122 ARG A CA 1
ATOM 861 C C . ARG A 1 122 ? 3.238 14.526 -10.699 1.00 91.56 122 ARG A C 1
ATOM 863 O O . ARG A 1 122 ? 2.164 14.317 -10.137 1.00 91.56 122 ARG A O 1
ATOM 870 N N . MET A 1 123 ? 3.630 13.853 -11.783 1.00 91.25 123 MET A N 1
ATOM 871 C CA . MET A 1 123 ? 2.827 12.771 -12.353 1.00 91.25 123 MET A CA 1
ATOM 872 C C . MET A 1 123 ? 2.795 11.572 -11.402 1.00 91.25 123 MET A C 1
ATOM 874 O O . MET A 1 123 ? 1.710 11.082 -11.095 1.00 91.25 123 MET A O 1
ATOM 878 N N . ILE A 1 124 ? 3.959 11.138 -10.906 1.00 91.94 124 ILE A N 1
ATOM 879 C CA . ILE A 1 124 ? 4.077 9.987 -9.999 1.00 91.94 124 ILE A CA 1
ATOM 880 C C . ILE A 1 124 ? 3.216 10.204 -8.750 1.00 91.94 124 ILE A C 1
ATOM 882 O O . ILE A 1 124 ? 2.404 9.348 -8.407 1.00 91.94 124 ILE A O 1
ATOM 886 N N . THR A 1 125 ? 3.318 11.375 -8.115 1.00 92.56 125 THR A N 1
ATOM 887 C CA . THR A 1 125 ? 2.494 11.745 -6.958 1.00 92.56 125 THR A CA 1
ATOM 888 C C . THR A 1 125 ? 1.002 11.730 -7.291 1.00 92.56 125 THR A C 1
ATOM 890 O O . THR A 1 125 ? 0.208 11.252 -6.485 1.00 92.56 125 THR A O 1
ATOM 893 N N . GLY A 1 126 ? 0.601 12.220 -8.469 1.00 93.06 126 GLY A N 1
ATOM 894 C CA . GLY A 1 126 ? -0.799 12.210 -8.900 1.00 93.06 126 GLY A CA 1
ATOM 895 C C . GLY A 1 126 ? -1.362 10.797 -9.065 1.00 93.06 126 GLY A C 1
ATOM 896 O O . GLY A 1 126 ? -2.461 10.513 -8.588 1.00 93.06 126 GLY A O 1
ATOM 897 N N . VAL A 1 127 ? -0.599 9.893 -9.687 1.00 92.06 127 VAL A N 1
ATOM 898 C CA . VAL A 1 127 ? -1.003 8.487 -9.831 1.00 92.06 127 VAL A CA 1
ATOM 899 C C . VAL A 1 127 ? -1.040 7.790 -8.472 1.00 92.06 127 VAL A C 1
ATOM 901 O O . VAL A 1 127 ? -2.028 7.128 -8.173 1.00 92.06 127 VAL A O 1
ATOM 904 N N . ALA A 1 128 ? -0.028 7.987 -7.622 1.00 92.12 128 ALA A N 1
ATOM 905 C CA . ALA A 1 128 ? 0.019 7.396 -6.285 1.00 92.12 128 ALA A CA 1
ATOM 906 C C . ALA A 1 128 ? -1.185 7.816 -5.425 1.00 92.12 128 ALA A C 1
ATOM 908 O O . ALA A 1 128 ? -1.846 6.962 -4.842 1.00 92.12 128 ALA A O 1
ATOM 909 N N . LYS A 1 129 ? -1.535 9.111 -5.418 1.00 93.44 129 LYS A N 1
ATOM 910 C CA . LYS A 1 129 ? -2.729 9.618 -4.719 1.00 93.44 129 LYS A CA 1
ATOM 911 C C . LYS A 1 129 ? -4.020 9.007 -5.251 1.00 93.44 129 LYS A C 1
ATOM 913 O O . LYS A 1 129 ? -4.889 8.646 -4.466 1.00 93.44 129 LYS A O 1
ATOM 918 N N . ARG A 1 130 ? -4.146 8.869 -6.575 1.00 93.25 130 ARG A N 1
ATOM 919 C CA . ARG A 1 130 ? -5.315 8.232 -7.193 1.00 93.25 130 ARG A CA 1
ATOM 920 C C . ARG A 1 130 ? -5.439 6.766 -6.775 1.00 93.25 130 ARG A C 1
ATOM 922 O O . ARG A 1 130 ? -6.528 6.350 -6.401 1.00 93.25 130 ARG A O 1
ATOM 929 N N . LEU A 1 131 ? -4.345 6.008 -6.821 1.00 92.88 131 LEU A N 1
ATOM 930 C CA . LEU A 1 131 ? -4.338 4.600 -6.418 1.00 92.88 131 LEU A CA 1
ATOM 931 C C . LEU A 1 131 ? -4.657 4.438 -4.926 1.00 92.88 131 LEU A C 1
ATOM 933 O O . LEU A 1 131 ? -5.466 3.583 -4.582 1.00 92.88 131 LEU A O 1
ATOM 937 N N . ALA A 1 132 ? -4.099 5.293 -4.061 1.00 93.69 132 ALA A N 1
ATOM 938 C CA . ALA A 1 132 ? -4.415 5.307 -2.632 1.00 93.69 132 ALA A CA 1
ATOM 939 C C . ALA A 1 132 ? -5.903 5.599 -2.381 1.00 93.69 132 ALA A C 1
ATOM 941 O O . ALA A 1 132 ? -6.558 4.866 -1.649 1.00 93.69 132 ALA A O 1
ATOM 942 N N . ALA A 1 133 ? -6.470 6.610 -3.049 1.00 94.19 133 ALA A N 1
ATOM 943 C CA . ALA A 1 133 ? -7.892 6.928 -2.930 1.00 94.19 133 ALA A CA 1
ATOM 944 C C . ALA A 1 133 ? -8.791 5.761 -3.377 1.00 94.19 133 ALA A C 1
ATOM 946 O O . ALA A 1 133 ? -9.765 5.446 -2.697 1.00 94.19 133 ALA A O 1
ATOM 947 N N . GLN A 1 134 ? -8.455 5.091 -4.487 1.00 94.94 134 GLN A N 1
ATOM 948 C CA . GLN A 1 134 ? -9.191 3.910 -4.954 1.00 94.94 134 GLN A CA 1
ATOM 949 C C . GLN A 1 134 ? -9.105 2.748 -3.959 1.00 94.94 134 GLN A C 1
ATOM 951 O O . GLN A 1 134 ? -10.119 2.112 -3.692 1.00 94.94 134 GLN A O 1
ATOM 956 N N . PHE A 1 135 ? -7.921 2.503 -3.395 1.00 95.56 135 PHE A N 1
ATOM 957 C CA . PHE A 1 135 ? -7.715 1.474 -2.380 1.00 95.56 135 PHE A CA 1
ATOM 958 C C . PHE A 1 135 ? -8.561 1.732 -1.127 1.00 95.56 135 PHE A C 1
ATOM 960 O O . PHE A 1 135 ? -9.324 0.860 -0.723 1.00 95.56 135 PHE A O 1
ATOM 967 N N . PHE A 1 136 ? -8.493 2.936 -0.547 1.00 95.25 136 PHE A N 1
ATOM 968 C CA . PHE A 1 136 ? -9.266 3.252 0.658 1.00 95.25 136 PHE A CA 1
ATOM 969 C C . PHE A 1 136 ? -10.774 3.254 0.403 1.00 95.25 136 PHE A C 1
ATOM 971 O O . PHE A 1 136 ? -11.519 2.757 1.237 1.00 95.25 136 PHE A O 1
ATOM 978 N N . THR A 1 137 ? -11.221 3.711 -0.771 1.00 95.50 137 THR A N 1
ATOM 979 C CA . THR A 1 137 ? -12.638 3.608 -1.168 1.00 95.50 137 THR A CA 1
ATOM 980 C C . THR A 1 137 ? -13.097 2.147 -1.230 1.00 95.50 137 THR A C 1
ATOM 982 O O . THR A 1 137 ? -14.201 1.826 -0.803 1.00 95.50 137 THR A O 1
ATOM 985 N N . ALA A 1 138 ? -12.260 1.246 -1.753 1.00 94.88 138 ALA A N 1
ATOM 986 C CA . ALA A 1 138 ? -12.586 -0.175 -1.833 1.00 94.88 138 ALA A CA 1
ATOM 987 C C . ALA A 1 138 ? -12.582 -0.859 -0.454 1.00 94.88 138 ALA A C 1
ATOM 989 O O . ALA A 1 138 ? -13.443 -1.694 -0.195 1.00 94.88 138 ALA A O 1
ATOM 990 N N . ILE A 1 139 ? -11.648 -0.493 0.432 1.00 95.88 139 ILE A N 1
ATOM 991 C CA . ILE A 1 139 ? -11.620 -0.969 1.825 1.00 95.88 139 ILE A CA 1
ATOM 992 C C . ILE A 1 139 ? -12.870 -0.511 2.578 1.00 95.88 139 ILE A C 1
ATOM 994 O O . ILE A 1 139 ? -13.518 -1.330 3.216 1.00 95.88 139 ILE A O 1
ATOM 998 N N . ASP A 1 140 ? -13.239 0.764 2.467 1.00 95.38 140 ASP A N 1
ATOM 999 C CA . ASP A 1 140 ? -14.448 1.298 3.100 1.00 95.38 140 ASP A CA 1
ATOM 1000 C C . ASP A 1 140 ? -15.720 0.604 2.581 1.00 95.38 140 ASP A C 1
ATOM 1002 O O . ASP A 1 140 ? -16.624 0.266 3.344 1.00 95.38 140 ASP A O 1
ATOM 1006 N N . GLY A 1 141 ? -15.760 0.294 1.281 1.00 93.81 141 GLY A N 1
ATOM 1007 C CA . GLY A 1 141 ? -16.808 -0.539 0.692 1.00 93.81 141 GLY A CA 1
ATOM 1008 C C . GLY A 1 141 ? -16.876 -1.941 1.310 1.00 93.81 141 GLY A C 1
ATOM 1009 O O . GLY A 1 141 ? -17.956 -2.394 1.685 1.00 93.81 141 GLY A O 1
ATOM 1010 N N . GLU A 1 142 ? -15.735 -2.618 1.470 1.00 93.12 142 GLU A N 1
ATOM 1011 C CA . GLU A 1 142 ? -15.677 -3.939 2.111 1.00 93.12 142 GLU A CA 1
ATOM 1012 C C . GLU A 1 142 ? -16.150 -3.885 3.575 1.00 93.12 142 GLU A C 1
ATOM 1014 O O . GLU A 1 142 ? -16.935 -4.737 3.987 1.00 93.12 142 GLU A O 1
ATOM 1019 N N . LEU A 1 143 ? -15.732 -2.866 4.334 1.00 92.56 143 LEU A N 1
ATOM 1020 C CA . LEU A 1 143 ? -16.112 -2.668 5.739 1.00 92.56 143 LEU A CA 1
ATOM 1021 C C . LEU A 1 143 ? -17.616 -2.408 5.900 1.00 92.56 143 LEU A C 1
ATOM 1023 O O . LEU A 1 143 ? -18.279 -3.012 6.737 1.00 92.56 143 LEU A O 1
ATOM 1027 N N . THR A 1 144 ? -18.186 -1.565 5.039 1.00 91.69 144 THR A N 1
ATOM 1028 C CA . THR A 1 144 ? -19.619 -1.225 5.075 1.00 91.69 144 THR A CA 1
ATOM 1029 C C . THR A 1 144 ? -20.519 -2.284 4.429 1.00 91.69 144 THR A C 1
ATOM 1031 O O . THR A 1 144 ? -21.740 -2.120 4.386 1.00 91.69 144 THR A O 1
ATOM 1034 N N . GLY A 1 145 ? -19.947 -3.365 3.885 1.00 83.38 145 GLY A N 1
ATOM 1035 C CA . GLY A 1 145 ? -20.678 -4.382 3.122 1.00 83.38 145 GLY A CA 1
ATOM 1036 C C . GLY A 1 145 ? -21.198 -3.888 1.764 1.00 83.38 145 GLY A C 1
ATOM 1037 O O . GLY A 1 145 ? -21.955 -4.591 1.089 1.00 83.38 145 GLY A O 1
ATOM 1038 N N . THR A 1 146 ? -20.784 -2.694 1.336 1.00 71.25 146 THR A N 1
ATOM 1039 C CA . THR A 1 146 ? -21.065 -2.157 0.008 1.00 71.25 146 THR A CA 1
ATOM 1040 C C . THR A 1 146 ? -20.022 -2.707 -0.953 1.00 71.25 146 THR A C 1
ATOM 1042 O O . THR A 1 146 ? -18.919 -2.178 -1.068 1.00 71.25 146 THR A O 1
ATOM 1045 N N . VAL A 1 147 ? -20.359 -3.769 -1.688 1.00 54.47 147 VAL A N 1
ATOM 1046 C CA . VAL A 1 147 ? -19.490 -4.264 -2.765 1.00 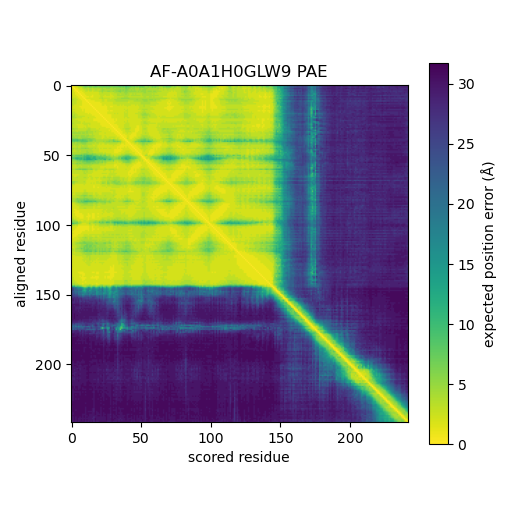54.47 147 VAL A CA 1
ATOM 1047 C C . VAL A 1 147 ? -19.413 -3.192 -3.852 1.00 54.47 147 VAL A C 1
ATOM 1049 O O . VAL A 1 147 ? -20.267 -3.139 -4.735 1.00 54.47 147 VAL A O 1
ATOM 1052 N N . VAL A 1 148 ? -18.402 -2.325 -3.788 1.00 53.81 148 VAL A N 1
ATOM 1053 C CA . VAL A 1 148 ? -18.058 -1.399 -4.866 1.00 53.81 148 VAL A CA 1
ATOM 1054 C C . VAL A 1 148 ? -17.287 -2.213 -5.904 1.00 53.81 148 VAL A C 1
ATOM 1056 O O . VAL A 1 148 ? -16.169 -2.651 -5.620 1.00 53.81 148 VAL A O 1
ATOM 1059 N N . PRO A 1 149 ? -17.838 -2.464 -7.106 1.00 49.81 149 PRO A N 1
ATOM 1060 C CA . PRO A 1 149 ? -17.075 -3.117 -8.154 1.00 49.81 149 PRO A CA 1
ATOM 1061 C C . PRO A 1 149 ? -15.906 -2.202 -8.512 1.00 49.81 149 PRO A C 1
ATOM 1063 O O . PRO A 1 149 ? -16.110 -1.083 -8.986 1.00 49.81 149 PRO A O 1
ATOM 1066 N N . ILE A 1 150 ? -14.675 -2.659 -8.283 1.00 55.31 150 ILE A N 1
ATOM 1067 C CA . ILE A 1 150 ? -13.494 -1.957 -8.782 1.00 55.31 150 ILE A CA 1
ATOM 1068 C C . ILE A 1 150 ? -13.491 -2.176 -10.289 1.00 55.31 150 ILE A C 1
ATOM 1070 O O . ILE A 1 150 ? -13.026 -3.201 -10.786 1.00 55.31 150 ILE A O 1
ATOM 1074 N N . GLU A 1 151 ? -14.113 -1.249 -11.015 1.00 41.69 151 GLU A N 1
ATOM 1075 C CA . GLU A 1 151 ? -14.192 -1.301 -12.466 1.00 41.69 151 GLU A CA 1
ATOM 1076 C C . GLU A 1 151 ? -12.767 -1.324 -13.029 1.00 41.69 151 GLU A C 1
ATOM 1078 O O . GLU A 1 151 ? -12.010 -0.350 -12.961 1.00 41.69 151 GLU A O 1
ATOM 1083 N N . ALA A 1 152 ? -12.388 -2.483 -13.564 1.00 48.47 152 ALA A N 1
ATOM 1084 C CA . ALA A 1 152 ? -11.194 -2.644 -14.364 1.00 48.47 152 ALA A CA 1
ATOM 1085 C C . ALA A 1 152 ? -11.351 -1.797 -15.637 1.00 48.47 152 ALA A C 1
ATOM 1087 O O . ALA A 1 152 ? -11.887 -2.261 -16.642 1.00 48.47 152 ALA A O 1
ATOM 1088 N N . ALA A 1 153 ? -10.879 -0.549 -15.613 1.00 39.19 153 ALA A N 1
ATOM 1089 C CA . ALA A 1 153 ? -10.685 0.224 -16.838 1.00 39.19 153 ALA A CA 1
ATOM 1090 C C . ALA A 1 153 ? -9.769 -0.570 -17.807 1.00 39.19 153 ALA A C 1
ATOM 1092 O O . ALA A 1 153 ? -8.864 -1.282 -17.364 1.00 39.19 153 ALA A O 1
ATOM 1093 N N . PRO A 1 154 ? -10.013 -0.510 -19.128 1.00 45.22 154 PRO A N 1
ATOM 1094 C CA . PRO A 1 154 ? -10.262 -1.680 -19.964 1.00 45.22 154 PRO A CA 1
ATOM 1095 C C . PRO A 1 154 ? -9.055 -2.613 -20.131 1.00 45.22 154 PRO A C 1
ATOM 1097 O O . PRO A 1 154 ? -8.019 -2.246 -20.687 1.00 45.22 154 PRO A O 1
ATOM 1100 N N . SER A 1 155 ? -9.276 -3.844 -19.657 1.00 53.12 155 SER A N 1
ATOM 1101 C CA . SER A 1 155 ? -9.003 -5.144 -20.296 1.00 53.12 155 SER A CA 1
ATOM 1102 C C . SER A 1 155 ? -8.025 -5.093 -21.487 1.00 53.12 155 SER A C 1
ATOM 1104 O O . SER A 1 155 ? -8.357 -4.612 -22.564 1.00 53.12 155 SER A O 1
ATOM 1106 N N . ALA A 1 156 ? -6.762 -5.507 -21.367 1.00 40.78 156 ALA A N 1
ATOM 1107 C CA . ALA A 1 156 ? -6.308 -6.860 -21.029 1.00 40.78 156 ALA A CA 1
ATOM 1108 C C . ALA A 1 156 ? -6.977 -7.951 -21.886 1.00 40.78 156 ALA A C 1
ATOM 1110 O O . ALA A 1 156 ? -7.568 -8.893 -21.368 1.00 40.78 156 ALA A O 1
ATOM 1111 N N . ALA A 1 157 ? -6.833 -7.842 -23.208 1.00 41.88 157 ALA A N 1
ATOM 1112 C CA . ALA A 1 157 ? -6.910 -8.987 -24.104 1.00 41.88 157 ALA A CA 1
ATOM 1113 C C . ALA A 1 157 ? -5.538 -9.225 -24.757 1.00 41.88 157 ALA A C 1
ATOM 1115 O O . ALA A 1 157 ? -4.942 -8.310 -25.318 1.00 41.88 157 ALA A O 1
ATOM 1116 N N . ALA A 1 158 ? -5.103 -10.486 -24.688 1.00 40.31 158 ALA A N 1
ATOM 1117 C CA . ALA A 1 158 ? -3.936 -11.110 -25.314 1.00 40.31 158 ALA A CA 1
ATOM 1118 C C . ALA A 1 158 ? -2.562 -10.910 -24.644 1.00 40.31 158 ALA A C 1
ATOM 1120 O O . ALA A 1 158 ? -1.778 -10.046 -25.019 1.00 40.31 158 ALA A O 1
ATOM 1121 N N . VAL A 1 159 ? -2.202 -11.851 -23.765 1.00 37.34 159 VAL A N 1
ATOM 1122 C CA . VAL A 1 159 ? -0.870 -12.475 -23.817 1.00 37.34 159 VAL A CA 1
ATOM 1123 C C . VAL A 1 159 ? -0.988 -13.970 -23.543 1.00 37.34 159 VAL A C 1
ATOM 1125 O O . VAL A 1 159 ? -1.778 -14.426 -22.719 1.00 37.34 159 VAL A O 1
ATOM 1128 N N . SER A 1 160 ? -0.254 -14.704 -24.366 1.00 33.88 160 SER A N 1
ATOM 1129 C CA . SER A 1 160 ? -0.417 -16.103 -24.718 1.00 33.88 160 SER A CA 1
ATOM 1130 C C . SER A 1 160 ? -0.182 -17.083 -23.573 1.00 33.88 160 SER A C 1
ATOM 1132 O O . SER A 1 160 ? 0.736 -16.929 -22.771 1.00 33.88 160 SER A O 1
ATOM 1134 N N . ARG A 1 161 ? -0.970 -18.165 -23.588 1.00 36.50 161 ARG A N 1
ATOM 1135 C CA . ARG A 1 161 ? -0.599 -19.441 -22.972 1.00 36.50 161 ARG A CA 1
ATOM 1136 C C . ARG A 1 161 ? 0.631 -19.985 -23.696 1.00 36.50 161 ARG A C 1
ATOM 1138 O O . ARG A 1 161 ? 0.550 -20.256 -24.891 1.00 36.50 161 ARG A O 1
ATOM 1145 N N . THR A 1 162 ? 1.713 -20.189 -22.957 1.00 32.56 162 THR A N 1
ATOM 1146 C CA . THR A 1 162 ? 2.730 -21.179 -23.306 1.00 32.56 162 THR A CA 1
ATOM 1147 C C . THR A 1 162 ? 2.841 -22.133 -22.131 1.00 32.56 162 THR A C 1
ATOM 1149 O O . THR A 1 162 ? 3.209 -21.737 -21.026 1.00 32.56 162 THR A O 1
ATOM 1152 N N . ASP A 1 163 ? 2.459 -23.378 -22.390 1.00 40.12 163 ASP A N 1
ATOM 1153 C CA . ASP A 1 163 ? 2.621 -24.522 -21.509 1.00 40.12 163 ASP A CA 1
ATOM 1154 C C . ASP A 1 163 ? 4.099 -24.757 -21.165 1.00 40.12 163 ASP A C 1
ATOM 1156 O O . ASP A 1 163 ? 4.952 -24.816 -22.050 1.00 40.12 163 ASP A O 1
ATOM 1160 N N . ALA A 1 164 ? 4.393 -24.983 -19.885 1.00 35.12 164 ALA A N 1
ATOM 1161 C CA . ALA A 1 164 ? 5.567 -25.734 -19.454 1.00 35.12 164 ALA A CA 1
ATOM 1162 C C . ALA A 1 164 ? 5.259 -26.442 -18.125 1.00 35.12 164 ALA A C 1
ATOM 1164 O O . ALA A 1 164 ? 4.789 -25.843 -17.160 1.00 35.12 164 ALA A O 1
ATOM 1165 N N . LYS A 1 165 ? 5.475 -27.756 -18.121 1.00 33.28 165 LYS A N 1
ATOM 1166 C CA . LYS A 1 165 ? 5.006 -28.735 -17.138 1.00 33.28 165 LYS A CA 1
ATOM 1167 C C . LYS A 1 165 ? 6.122 -29.174 -16.170 1.00 33.28 165 LYS A C 1
ATOM 1169 O O . LYS A 1 165 ? 7.130 -29.678 -16.644 1.00 33.28 165 LYS A O 1
ATOM 1174 N N . ALA A 1 166 ? 5.800 -29.126 -14.862 1.00 38.59 166 ALA A N 1
ATOM 1175 C CA . ALA A 1 166 ? 6.246 -29.954 -13.706 1.00 38.59 166 ALA A CA 1
ATOM 1176 C C . ALA A 1 166 ? 7.730 -29.915 -13.234 1.00 38.59 166 ALA A C 1
ATOM 1178 O O . ALA A 1 166 ? 8.588 -29.581 -14.044 1.00 38.59 166 ALA A O 1
ATOM 1179 N N . PRO A 1 167 ? 8.079 -30.333 -11.978 1.00 49.44 167 PRO A N 1
ATOM 1180 C CA . PRO A 1 167 ? 7.276 -30.921 -10.882 1.00 49.44 167 PRO A CA 1
ATOM 1181 C C . PRO A 1 167 ? 7.409 -30.222 -9.491 1.00 49.44 167 PRO A C 1
ATOM 1183 O O . PRO A 1 167 ? 8.015 -29.167 -9.354 1.00 49.44 167 PRO A O 1
ATOM 1186 N N . ALA A 1 168 ? 6.765 -30.826 -8.482 1.00 43.69 168 ALA A N 1
ATOM 1187 C CA . ALA A 1 168 ? 6.233 -30.264 -7.234 1.00 43.69 168 ALA A CA 1
ATOM 1188 C C . ALA A 1 168 ? 7.171 -30.160 -6.004 1.00 43.69 168 ALA A C 1
ATOM 1190 O O . ALA A 1 168 ? 8.009 -31.030 -5.778 1.00 43.69 168 ALA A O 1
ATOM 1191 N N . ALA A 1 169 ? 6.895 -29.155 -5.155 1.00 42.16 169 ALA A N 1
ATOM 1192 C CA . ALA A 1 169 ? 7.193 -29.027 -3.713 1.00 42.16 169 ALA A CA 1
ATOM 1193 C C . ALA A 1 169 ? 6.207 -27.978 -3.096 1.00 42.16 169 ALA A C 1
ATOM 1195 O O . ALA A 1 169 ? 5.523 -27.312 -3.871 1.00 42.16 169 ALA A O 1
ATOM 1196 N N . PRO A 1 170 ? 6.025 -27.883 -1.759 1.00 46.62 170 PRO A N 1
ATOM 1197 C CA . PRO A 1 170 ? 4.721 -27.718 -1.101 1.00 46.62 170 PRO A CA 1
ATOM 1198 C C . PRO A 1 170 ? 4.005 -26.381 -1.352 1.00 46.62 170 PRO A C 1
ATOM 1200 O O . PRO A 1 170 ? 4.610 -25.330 -1.522 1.00 46.62 170 PRO A O 1
ATOM 1203 N N . SER A 1 171 ? 2.677 -26.473 -1.354 1.00 49.72 171 SER A N 1
ATOM 1204 C CA . SER A 1 171 ? 1.691 -25.479 -1.785 1.00 49.72 171 SER A CA 1
ATOM 1205 C C . SER A 1 171 ? 1.677 -24.178 -0.965 1.00 49.72 171 SER A C 1
ATOM 1207 O O . SER A 1 171 ? 1.334 -24.235 0.220 1.00 49.72 171 SER A O 1
ATOM 1209 N N . PRO A 1 172 ? 1.909 -23.003 -1.580 1.00 47.56 172 PRO A N 1
ATOM 1210 C CA . PRO A 1 172 ? 1.469 -21.736 -1.013 1.00 47.56 172 PRO A CA 1
ATOM 1211 C C . PRO A 1 172 ? -0.043 -21.552 -1.200 1.00 47.56 172 PRO A C 1
ATOM 1213 O O . PRO A 1 172 ? -0.619 -21.939 -2.222 1.00 47.56 172 PRO A O 1
ATOM 1216 N N . GLN A 1 173 ? -0.700 -20.963 -0.197 1.00 58.62 173 GLN A N 1
ATOM 1217 C CA . GLN A 1 173 ? -2.104 -20.566 -0.294 1.00 58.62 173 GLN A CA 1
ATOM 1218 C C . GLN A 1 173 ? -2.207 -19.333 -1.198 1.00 58.62 173 GLN A C 1
ATOM 1220 O O . GLN A 1 173 ? -1.983 -18.202 -0.771 1.00 58.62 173 GLN A O 1
ATOM 1225 N N . VAL A 1 174 ? -2.504 -19.578 -2.473 1.00 58.78 174 VAL A N 1
ATOM 1226 C CA . VAL A 1 174 ? -2.783 -18.540 -3.466 1.00 58.78 174 VAL A CA 1
ATOM 1227 C C . VAL A 1 174 ? -4.265 -18.190 -3.382 1.00 58.78 174 VAL A C 1
ATOM 1229 O O . VAL A 1 174 ? -5.125 -19.021 -3.676 1.00 58.78 174 VAL A O 1
ATOM 1232 N N . PHE A 1 175 ? -4.570 -16.955 -2.995 1.00 60.44 175 PHE A N 1
ATOM 1233 C CA . PHE A 1 175 ? -5.933 -16.438 -3.009 1.00 60.44 175 PHE A CA 1
ATOM 1234 C C . PHE A 1 175 ? -6.216 -15.855 -4.396 1.00 60.44 175 PHE A C 1
ATOM 1236 O O . PHE A 1 175 ? -5.662 -14.828 -4.782 1.00 60.44 175 PHE A O 1
ATOM 1243 N N . ALA A 1 176 ? -7.057 -16.537 -5.174 1.00 57.81 176 ALA A N 1
ATOM 1244 C CA . ALA A 1 176 ? -7.535 -16.028 -6.454 1.00 57.81 176 ALA A CA 1
ATOM 1245 C C . ALA A 1 176 ? -8.737 -15.095 -6.238 1.00 57.81 176 ALA A C 1
ATOM 1247 O O . ALA A 1 176 ? -9.653 -15.414 -5.477 1.00 57.81 176 ALA A O 1
ATOM 1248 N N . GLY A 1 177 ? -8.769 -13.963 -6.945 1.00 45.91 177 GLY A N 1
ATOM 1249 C CA . GLY A 1 177 ? -9.968 -13.131 -7.043 1.00 45.91 177 GLY A CA 1
ATOM 1250 C C . GLY A 1 177 ? -11.144 -13.927 -7.624 1.00 45.91 177 GLY A C 1
ATOM 1251 O O . GLY A 1 177 ? -10.971 -14.786 -8.491 1.00 45.91 177 GLY A O 1
ATOM 1252 N N . ARG A 1 178 ? -12.357 -13.667 -7.127 1.00 44.34 178 ARG A N 1
ATOM 1253 C CA . ARG A 1 178 ? -13.575 -14.387 -7.519 1.00 44.34 178 ARG A CA 1
ATOM 1254 C C . ARG A 1 178 ? -13.938 -14.070 -8.974 1.00 44.34 178 ARG A C 1
ATOM 1256 O O . ARG A 1 178 ? -14.572 -13.059 -9.255 1.00 44.34 178 ARG A O 1
ATOM 1263 N N . ALA A 1 179 ? -13.579 -14.960 -9.896 1.00 41.22 179 ALA A N 1
ATOM 1264 C CA . ALA A 1 179 ? -14.204 -15.018 -11.211 1.00 41.22 179 ALA A CA 1
ATOM 1265 C C . ALA A 1 179 ? -15.649 -15.514 -11.038 1.00 41.22 179 ALA A C 1
ATOM 1267 O O . ALA A 1 179 ? -15.889 -16.574 -10.456 1.00 41.22 179 ALA A O 1
ATOM 1268 N N . GLY A 1 180 ? -16.619 -14.723 -11.496 1.00 35.94 180 GLY A N 1
ATOM 1269 C CA . GLY A 1 180 ? -18.026 -15.105 -11.495 1.00 35.94 180 GLY A CA 1
ATOM 1270 C C . GLY A 1 180 ? -18.243 -16.377 -12.314 1.00 35.94 180 GLY A C 1
ATOM 1271 O O . GLY A 1 180 ? -17.956 -16.419 -13.507 1.00 35.94 180 GLY A O 1
ATOM 1272 N N . VAL A 1 181 ? -18.763 -17.410 -11.661 1.00 42.19 181 VAL A N 1
ATOM 1273 C CA . VAL A 1 181 ? -19.377 -18.563 -12.320 1.00 42.19 181 VAL A CA 1
ATOM 1274 C C . VAL A 1 181 ? -20.827 -18.186 -12.620 1.00 42.19 181 VAL A C 1
ATOM 1276 O O . VAL A 1 181 ? -21.502 -17.674 -11.725 1.00 42.19 181 VAL A O 1
ATOM 1279 N N . PRO A 1 182 ? -21.362 -18.538 -13.795 1.00 47.91 182 PRO A N 1
ATOM 1280 C CA . PRO A 1 182 ? -22.719 -19.043 -13.830 1.00 47.91 182 PRO A CA 1
ATOM 1281 C C . PRO A 1 182 ? -22.688 -20.540 -14.118 1.00 47.91 182 PRO A C 1
ATOM 1283 O O . PRO A 1 182 ? -22.088 -21.025 -15.079 1.00 47.91 182 PRO A O 1
ATOM 1286 N N . ALA A 1 183 ? -23.319 -21.269 -13.206 1.00 40.88 183 ALA A N 1
ATOM 1287 C CA . ALA A 1 183 ? -23.598 -22.678 -13.324 1.00 40.88 183 ALA A CA 1
ATOM 1288 C C . ALA A 1 183 ? -24.763 -22.887 -14.300 1.00 40.88 183 ALA A C 1
ATOM 1290 O O . ALA A 1 183 ? -25.768 -22.189 -14.222 1.00 40.88 183 ALA A O 1
ATOM 1291 N N . GLY A 1 184 ? -24.625 -23.911 -15.142 1.00 37.75 184 GLY A N 1
ATOM 1292 C CA . GLY A 1 184 ? -25.716 -24.793 -15.548 1.00 37.75 184 GLY A CA 1
ATOM 1293 C C . GLY A 1 184 ? -26.713 -24.278 -16.586 1.00 37.75 184 GLY A C 1
ATOM 1294 O O . GLY A 1 184 ? -27.640 -23.538 -16.283 1.00 37.75 184 GLY A O 1
ATOM 1295 N N . THR A 1 185 ? -26.667 -24.867 -17.778 1.00 37.88 185 THR A N 1
ATOM 1296 C CA . THR A 1 185 ? -27.900 -25.353 -18.408 1.00 37.88 185 THR A CA 1
ATOM 1297 C C . THR A 1 185 ? -27.620 -26.719 -19.015 1.00 37.88 185 THR A C 1
ATOM 1299 O O . THR A 1 185 ? -26.806 -26.879 -19.921 1.00 37.88 185 THR A O 1
ATOM 1302 N N . SER A 1 186 ? -28.267 -27.712 -18.421 1.00 47.16 186 SER A N 1
ATOM 1303 C CA . SER A 1 186 ? -28.402 -29.071 -18.917 1.00 47.16 186 SER A CA 1
ATOM 1304 C C . SER A 1 186 ? -29.255 -29.081 -20.188 1.00 47.16 186 SER A C 1
ATOM 1306 O O . SER A 1 186 ? -30.278 -28.403 -20.232 1.00 47.16 186 SER A O 1
ATOM 1308 N N . GLY A 1 187 ? -28.885 -29.918 -21.159 1.00 39.59 187 GLY A N 1
ATOM 1309 C CA . GLY A 1 187 ? -29.752 -30.318 -22.273 1.00 39.59 187 GLY A CA 1
ATOM 1310 C C . GLY A 1 187 ? -29.206 -29.941 -23.649 1.00 39.59 187 GLY A C 1
ATOM 1311 O O . GLY A 1 187 ? -29.426 -28.840 -24.124 1.00 39.59 187 GLY A O 1
ATOM 1312 N N . ASP A 1 188 ? -28.472 -30.844 -24.300 1.00 37.97 188 ASP A N 1
ATOM 1313 C CA . ASP A 1 188 ? -29.090 -31.789 -25.239 1.00 37.97 188 ASP A 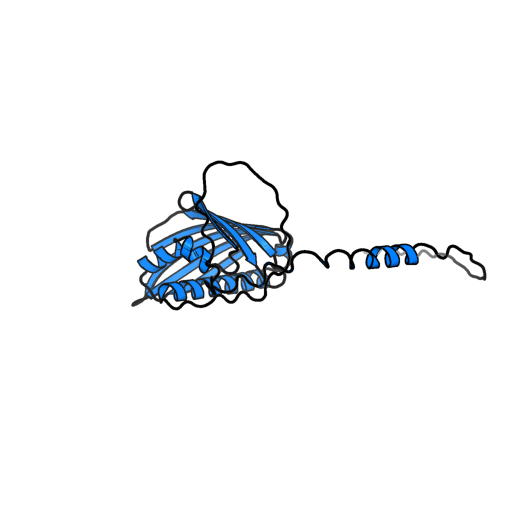CA 1
ATOM 1314 C C . ASP A 1 188 ? -28.023 -32.680 -25.896 1.00 37.97 188 ASP A C 1
ATOM 1316 O O . ASP A 1 188 ? -27.144 -32.235 -26.631 1.00 37.97 188 ASP A O 1
ATOM 1320 N N . LEU A 1 189 ? -28.133 -33.990 -25.668 1.00 46.62 189 LEU A N 1
ATOM 1321 C CA . LEU A 1 189 ? -27.290 -35.054 -26.234 1.00 46.62 189 LEU A CA 1
ATOM 1322 C C . LEU A 1 189 ? -27.609 -35.344 -27.720 1.00 46.62 189 LEU A C 1
ATOM 1324 O O . LEU A 1 189 ? -27.496 -36.476 -28.183 1.00 46.62 189 LEU A O 1
ATOM 1328 N N . ARG A 1 190 ? -28.014 -34.322 -28.486 1.00 43.28 190 ARG A N 1
ATOM 1329 C CA . ARG A 1 190 ? -28.320 -34.420 -29.927 1.00 43.28 190 ARG A CA 1
ATOM 1330 C C . ARG A 1 190 ? -27.367 -33.639 -30.838 1.00 43.28 190 ARG A C 1
ATOM 1332 O O . ARG A 1 190 ? -27.452 -33.788 -32.051 1.00 43.28 190 ARG A O 1
ATOM 1339 N N . THR A 1 191 ? -26.412 -32.887 -30.296 1.00 43.41 191 THR A N 1
ATOM 1340 C CA . THR A 1 191 ? -25.402 -32.133 -31.076 1.00 43.41 191 THR A CA 1
ATOM 1341 C C . THR A 1 191 ? -24.018 -32.792 -31.122 1.00 43.41 191 THR A C 1
ATOM 1343 O O . THR A 1 191 ? -23.108 -32.276 -31.762 1.00 43.41 191 THR A O 1
ATOM 1346 N N . LEU A 1 192 ? -23.864 -33.982 -30.533 1.00 45.34 192 LEU A N 1
ATOM 1347 C CA . LEU A 1 192 ? -22.616 -34.762 -30.497 1.00 45.34 192 LEU A CA 1
ATOM 1348 C C . LEU A 1 192 ? -22.510 -35.827 -31.610 1.00 45.34 192 LEU A C 1
ATOM 1350 O O . LEU A 1 192 ? -21.808 -36.822 -31.457 1.00 45.34 192 LEU A O 1
ATOM 1354 N N . ALA A 1 193 ? -23.186 -35.607 -32.743 1.00 43.84 193 ALA A N 1
ATOM 1355 C CA . ALA A 1 193 ? -23.135 -36.486 -33.920 1.00 43.84 193 ALA A CA 1
ATOM 1356 C C . ALA A 1 193 ? -22.766 -35.773 -35.240 1.00 43.84 193 ALA A C 1
ATOM 1358 O O . ALA A 1 193 ? -22.879 -36.375 -36.302 1.00 43.84 193 ALA A O 1
ATOM 1359 N N . LEU A 1 194 ? -22.276 -34.527 -35.198 1.00 44.25 194 LEU A N 1
ATOM 1360 C CA . LEU A 1 194 ? -21.676 -33.848 -36.362 1.00 44.25 194 LEU A CA 1
ATOM 1361 C C . LEU A 1 194 ? -20.234 -33.392 -36.065 1.00 44.25 194 LEU A C 1
ATOM 1363 O O . LEU A 1 194 ? -19.809 -32.281 -36.367 1.00 44.25 194 LEU A O 1
ATOM 1367 N N . GLY A 1 195 ? -19.466 -34.280 -35.436 1.00 46.97 195 GLY A N 1
ATOM 1368 C CA . GLY A 1 195 ? -18.013 -34.255 -35.541 1.00 46.97 195 GLY A CA 1
ATOM 1369 C C . GLY A 1 195 ? -17.588 -34.814 -36.902 1.00 46.97 195 GLY A C 1
ATOM 1370 O O . GLY A 1 195 ? -18.154 -35.803 -37.356 1.00 46.97 195 GLY A O 1
ATOM 1371 N N . ALA A 1 196 ? -16.560 -34.199 -37.493 1.00 51.09 196 ALA A N 1
ATOM 1372 C CA . ALA A 1 196 ? -15.839 -34.605 -38.708 1.00 51.09 196 ALA A CA 1
ATOM 1373 C C . ALA A 1 196 ? -16.377 -34.110 -40.069 1.00 51.09 196 ALA A C 1
ATOM 1375 O O . ALA A 1 196 ? -16.778 -34.902 -40.910 1.00 51.09 196 ALA A O 1
ATOM 1376 N N . ALA A 1 197 ? -16.269 -32.801 -40.331 1.00 49.34 197 ALA A N 1
ATOM 1377 C CA . ALA A 1 197 ? -15.867 -32.241 -41.635 1.00 49.34 197 ALA A CA 1
ATOM 1378 C C . ALA A 1 197 ? -15.761 -30.708 -41.529 1.00 49.34 197 ALA A C 1
ATOM 1380 O O . ALA A 1 197 ? -16.744 -30.059 -41.194 1.00 49.34 197 ALA A O 1
ATOM 1381 N N . GLY A 1 198 ? -14.597 -30.111 -41.823 1.00 48.66 198 GLY A N 1
ATOM 1382 C CA . GLY A 1 198 ? -14.511 -28.649 -42.019 1.00 48.66 198 GLY A CA 1
ATOM 1383 C C . GLY A 1 198 ? -13.282 -27.914 -41.472 1.00 48.66 198 GLY A C 1
ATOM 1384 O O . GLY A 1 198 ? -13.319 -26.695 -41.369 1.00 48.66 198 GLY A O 1
ATOM 1385 N N . GLY A 1 199 ? -12.197 -28.608 -41.112 1.00 41.97 199 GLY A N 1
ATOM 1386 C CA . GLY A 1 199 ? -11.008 -27.986 -40.502 1.00 41.97 199 GLY A CA 1
ATOM 1387 C C . GLY A 1 199 ? -9.806 -27.728 -41.422 1.00 41.97 199 GLY A C 1
ATOM 1388 O O . GLY A 1 199 ? -8.749 -27.368 -40.917 1.00 41.97 199 GLY A O 1
ATOM 1389 N N . SER A 1 200 ? -9.906 -27.940 -42.739 1.00 45.38 200 SER A N 1
ATOM 1390 C CA . SER A 1 200 ? -8.727 -28.008 -43.631 1.00 45.38 200 SER A CA 1
ATOM 1391 C C . SER A 1 200 ? -8.809 -27.162 -44.911 1.00 45.38 200 SER A C 1
ATOM 1393 O O . SER A 1 200 ? -8.065 -27.414 -45.854 1.00 45.38 200 SER A O 1
ATOM 1395 N N . ALA A 1 201 ? -9.672 -26.140 -44.963 1.00 45.84 201 ALA A N 1
ATOM 1396 C CA . ALA A 1 201 ? -9.832 -25.294 -46.158 1.00 45.84 201 ALA A CA 1
ATOM 1397 C C . ALA A 1 201 ? -9.199 -23.887 -46.058 1.00 45.84 201 ALA A C 1
ATOM 1399 O O . ALA A 1 201 ? -9.060 -23.216 -47.076 1.00 45.84 201 ALA A O 1
ATOM 1400 N N . LEU A 1 202 ? -8.767 -23.430 -44.873 1.00 49.94 202 LEU A N 1
ATOM 1401 C CA . LEU A 1 202 ? -8.228 -22.067 -44.685 1.00 49.94 202 LEU A CA 1
ATOM 1402 C C . LEU A 1 202 ? -6.692 -21.976 -44.634 1.00 49.94 202 LEU A C 1
ATOM 1404 O O . LEU A 1 202 ? -6.145 -20.883 -44.741 1.00 49.94 202 LEU A O 1
ATOM 1408 N N . THR A 1 203 ? -5.972 -23.097 -44.540 1.00 49.12 203 THR A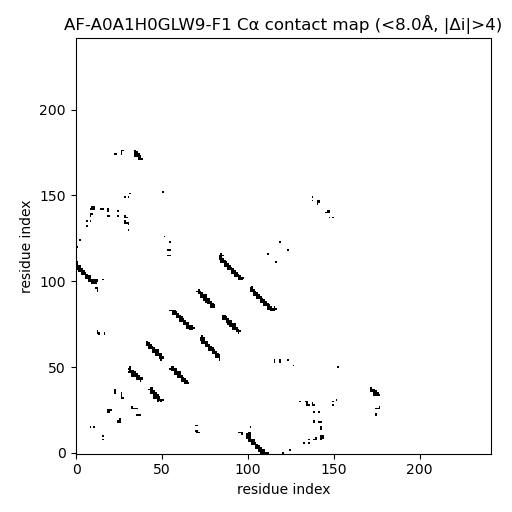 N 1
ATOM 1409 C CA . THR A 1 203 ? -4.496 -23.098 -44.493 1.00 49.12 203 THR A CA 1
ATOM 1410 C C . THR A 1 203 ? -3.829 -23.083 -45.873 1.00 49.12 203 THR A C 1
ATOM 1412 O O . THR A 1 203 ? -2.651 -22.749 -45.970 1.00 49.12 203 THR A O 1
ATOM 1415 N N . LEU A 1 204 ? -4.565 -23.363 -46.957 1.00 49.38 204 LEU A N 1
ATOM 1416 C CA . LEU A 1 204 ? -4.017 -23.360 -48.322 1.00 49.38 204 LEU A CA 1
ATOM 1417 C C . LEU A 1 204 ? -4.066 -21.986 -49.014 1.00 49.38 204 LEU A C 1
ATOM 1419 O O . LEU A 1 204 ? -3.277 -21.747 -49.925 1.00 49.38 204 LEU A O 1
ATOM 1423 N N . LEU A 1 205 ? -4.910 -21.046 -48.566 1.00 51.22 205 LEU A N 1
ATOM 1424 C CA . LEU A 1 205 ? -5.008 -19.721 -49.200 1.00 51.22 205 LEU A CA 1
ATOM 1425 C C . LEU A 1 205 ? -3.821 -18.799 -48.842 1.00 51.22 205 LEU A C 1
ATOM 1427 O O . LEU A 1 205 ? -3.373 -18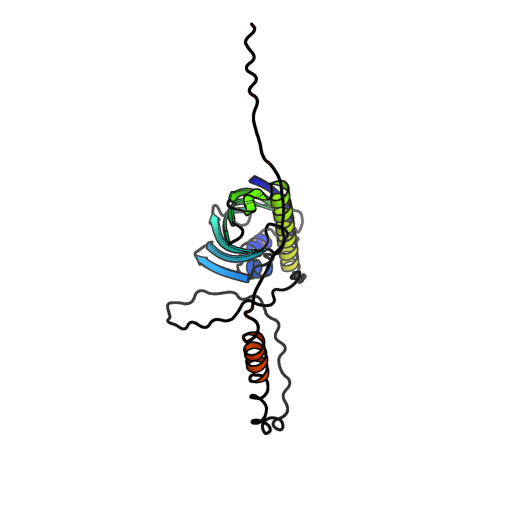.012 -49.673 1.00 51.22 205 LEU A O 1
ATOM 1431 N N . GLY A 1 206 ? -3.258 -18.929 -47.633 1.00 48.69 206 GLY A N 1
ATOM 1432 C CA . GLY A 1 206 ? -2.123 -18.109 -47.179 1.00 48.69 206 GLY A CA 1
ATOM 1433 C C . GLY A 1 206 ? -0.789 -18.453 -47.854 1.00 48.69 206 GLY A C 1
ATOM 1434 O O . GLY A 1 206 ? 0.021 -17.566 -48.119 1.00 48.69 206 GLY A O 1
ATOM 1435 N N . VAL A 1 207 ? -0.575 -19.727 -48.198 1.00 57.62 207 VAL A N 1
ATOM 1436 C CA . VAL A 1 207 ? 0.667 -20.195 -48.843 1.00 57.62 207 VAL A CA 1
ATOM 1437 C C . VAL A 1 207 ? 0.721 -19.789 -50.323 1.00 57.62 207 VAL A C 1
ATOM 1439 O O . VAL A 1 207 ? 1.792 -19.467 -50.833 1.00 57.62 207 VAL A O 1
ATOM 1442 N N . VAL A 1 208 ? -0.428 -19.705 -51.004 1.00 57.44 208 VAL A N 1
ATOM 1443 C CA . VAL A 1 208 ? -0.502 -19.286 -52.416 1.00 57.44 208 VAL A CA 1
ATOM 1444 C C . VAL A 1 208 ? -0.249 -17.780 -52.582 1.00 57.44 208 VAL A C 1
ATOM 1446 O O . VAL A 1 208 ? 0.472 -17.385 -53.496 1.00 57.44 208 VAL A O 1
ATOM 1449 N N . VAL A 1 209 ? -0.741 -16.936 -51.665 1.00 58.88 209 VAL A N 1
ATOM 1450 C CA . VAL A 1 209 ? -0.495 -15.478 -51.706 1.00 58.88 209 VAL A CA 1
ATOM 1451 C C . VAL A 1 209 ? 0.971 -15.143 -51.397 1.00 58.88 209 VAL A C 1
ATOM 1453 O O . VAL A 1 209 ? 1.560 -14.297 -52.068 1.00 58.88 209 VAL A O 1
ATOM 1456 N N . GLY A 1 210 ? 1.604 -15.857 -50.456 1.00 48.91 210 GLY A N 1
ATOM 1457 C CA . GLY A 1 210 ? 3.034 -15.694 -50.162 1.00 48.91 210 GLY A CA 1
ATOM 1458 C C . GLY A 1 210 ? 3.956 -16.169 -51.294 1.00 48.91 210 GLY A C 1
ATOM 1459 O O . GLY A 1 210 ? 4.984 -15.547 -51.555 1.00 48.91 210 GLY A O 1
ATOM 1460 N N . TYR A 1 211 ? 3.574 -17.231 -52.012 1.00 58.78 211 TYR A N 1
ATOM 1461 C CA . TYR A 1 211 ? 4.360 -17.771 -53.127 1.00 58.78 211 TYR A CA 1
ATOM 1462 C C . TYR A 1 211 ? 4.238 -16.936 -54.418 1.00 58.78 211 TYR A C 1
ATOM 1464 O O . TYR A 1 211 ? 5.201 -16.846 -55.179 1.00 58.78 211 TYR A O 1
ATOM 1472 N N . MET A 1 212 ? 3.104 -16.261 -54.655 1.00 55.97 212 MET A N 1
ATOM 1473 C CA . MET A 1 212 ? 2.915 -15.413 -55.845 1.00 55.97 212 MET A CA 1
ATOM 1474 C C . MET A 1 212 ? 3.583 -14.030 -55.754 1.00 55.97 212 MET A C 1
ATOM 1476 O O . MET A 1 212 ? 3.883 -13.442 -56.790 1.00 55.97 212 MET A O 1
ATOM 1480 N N . MET A 1 213 ? 3.880 -13.520 -54.554 1.00 58.78 213 MET A N 1
ATOM 1481 C CA . MET A 1 213 ? 4.466 -12.179 -54.378 1.00 58.78 213 MET A CA 1
ATOM 1482 C C . MET A 1 213 ? 6.010 -12.168 -54.367 1.00 58.78 213 MET A C 1
ATOM 1484 O O . MET A 1 213 ? 6.622 -11.104 -54.398 1.00 58.78 213 MET A O 1
ATOM 1488 N N . GLY A 1 214 ? 6.652 -13.346 -54.371 1.00 49.50 214 GLY A N 1
ATOM 1489 C CA . GLY A 1 214 ? 8.114 -13.504 -54.311 1.00 49.50 214 GLY A CA 1
ATOM 1490 C C . GLY A 1 214 ? 8.843 -13.740 -55.646 1.00 49.50 214 GLY A C 1
ATOM 1491 O O . GLY A 1 214 ? 10.046 -13.994 -55.618 1.00 49.50 214 GLY A O 1
ATOM 1492 N N . ARG A 1 215 ? 8.170 -13.707 -56.813 1.00 59.88 215 ARG A N 1
ATOM 1493 C CA . ARG A 1 215 ? 8.770 -14.099 -58.119 1.00 59.88 215 ARG A CA 1
ATOM 1494 C C . ARG A 1 215 ? 8.629 -13.108 -59.294 1.00 59.88 215 ARG A C 1
ATOM 1496 O O . ARG A 1 215 ? 8.593 -13.526 -60.447 1.00 59.88 215 ARG A O 1
ATOM 1503 N N . GLY A 1 216 ? 8.669 -11.800 -59.062 1.00 41.91 216 GLY A N 1
ATOM 1504 C CA . GLY A 1 216 ? 8.941 -10.827 -60.138 1.00 41.91 216 GLY A CA 1
ATOM 1505 C C . GLY A 1 216 ? 9.091 -9.421 -59.559 1.00 41.91 216 GLY A C 1
ATOM 1506 O O . GLY A 1 216 ? 8.276 -9.035 -58.741 1.00 41.91 216 GLY A O 1
ATOM 1507 N N . HIS A 1 217 ? 10.091 -8.600 -59.858 1.00 49.72 217 HIS A N 1
ATOM 1508 C CA . HIS A 1 217 ? 10.947 -8.509 -61.029 1.00 49.72 217 HIS A CA 1
ATOM 1509 C C . HIS A 1 217 ? 12.342 -8.023 -60.608 1.00 49.72 217 HIS A C 1
ATOM 1511 O O . HIS A 1 217 ? 12.488 -7.000 -59.944 1.00 49.72 217 HIS A O 1
ATOM 1517 N N . PHE A 1 218 ? 13.360 -8.750 -61.057 1.00 47.22 218 PHE A N 1
ATOM 1518 C CA . PHE A 1 218 ? 14.716 -8.256 -61.260 1.00 47.22 218 PHE A CA 1
ATOM 1519 C C . PHE A 1 218 ? 14.744 -7.596 -62.647 1.00 47.22 218 PHE A C 1
ATOM 1521 O O . PHE A 1 218 ? 14.285 -8.226 -63.599 1.00 47.22 218 PHE A O 1
ATOM 1528 N N . GLY A 1 219 ? 15.273 -6.376 -62.796 1.00 38.00 219 GLY A N 1
ATOM 1529 C CA . GLY A 1 219 ? 15.553 -5.848 -64.138 1.00 38.00 219 GLY A CA 1
ATOM 1530 C C . GLY A 1 219 ? 15.699 -4.334 -64.289 1.00 38.00 219 GLY A C 1
ATOM 1531 O O . GLY A 1 219 ? 14.733 -3.660 -64.608 1.00 38.00 219 GLY A O 1
ATOM 1532 N N . ALA A 1 220 ? 16.950 -3.880 -64.171 1.00 38.03 220 ALA A N 1
ATOM 1533 C CA . ALA A 1 220 ? 17.638 -2.927 -65.057 1.00 38.03 220 ALA A CA 1
ATOM 1534 C C . ALA A 1 220 ? 17.234 -1.427 -65.138 1.00 38.03 220 ALA A C 1
ATOM 1536 O O . ALA A 1 220 ? 16.182 -1.040 -65.632 1.00 38.03 220 ALA A O 1
ATOM 1537 N N . SER A 1 221 ? 18.221 -0.604 -64.751 1.00 43.47 221 SER A N 1
ATOM 1538 C CA . SER A 1 221 ? 18.554 0.802 -65.091 1.00 43.47 221 SER A CA 1
ATOM 1539 C C . SER A 1 221 ? 18.582 1.081 -66.624 1.00 43.47 221 SER A C 1
ATOM 1541 O O . SER A 1 221 ? 18.599 0.082 -67.346 1.00 43.47 221 SER A O 1
ATOM 1543 N N . PRO A 1 222 ? 18.705 2.330 -67.183 1.00 52.19 222 PRO A N 1
ATOM 1544 C CA . PRO A 1 222 ? 19.683 3.379 -66.793 1.00 52.19 222 PRO A CA 1
ATOM 1545 C C . PRO A 1 222 ? 19.371 4.887 -67.108 1.00 52.19 222 PRO A C 1
ATOM 1547 O O . PRO A 1 222 ? 18.419 5.232 -67.791 1.00 52.19 222 PRO A O 1
ATOM 1550 N N . GLN A 1 223 ? 20.317 5.746 -66.679 1.00 41.31 223 GLN A N 1
ATOM 1551 C CA . GLN A 1 223 ? 20.891 6.933 -67.368 1.00 41.31 223 GLN A CA 1
ATOM 1552 C C . GLN A 1 223 ? 20.260 8.349 -67.300 1.00 41.31 223 GLN A C 1
ATOM 1554 O O . GLN A 1 223 ? 19.092 8.556 -67.600 1.00 41.31 223 GLN A O 1
ATOM 1559 N N . GLY A 1 224 ? 21.146 9.335 -67.051 1.00 37.38 224 GLY A N 1
ATOM 1560 C CA . GLY A 1 224 ? 21.021 10.759 -67.425 1.00 37.38 224 GLY A CA 1
ATOM 1561 C C . GLY A 1 224 ? 21.197 11.732 -66.247 1.00 37.38 224 GLY A C 1
ATOM 1562 O O . GLY A 1 224 ? 20.233 11.978 -65.539 1.00 37.38 224 GLY A O 1
ATOM 1563 N N . SER A 1 225 ? 22.426 12.132 -65.868 1.00 47.03 225 SER A N 1
ATOM 1564 C CA . SER A 1 225 ? 23.097 13.406 -66.260 1.00 47.03 225 SER A CA 1
ATOM 1565 C C . SER A 1 225 ? 22.428 14.648 -65.628 1.00 47.03 225 SER A C 1
ATOM 1567 O O . SER A 1 225 ? 21.226 14.800 -65.734 1.00 47.03 225 SER A O 1
ATOM 1569 N N . GLU A 1 226 ? 23.074 15.628 -64.998 1.00 44.66 226 GLU A N 1
ATOM 1570 C CA . GLU A 1 226 ? 24.448 16.109 -65.076 1.00 44.66 226 GLU A CA 1
ATOM 1571 C C . GLU A 1 226 ? 24.618 17.260 -64.058 1.00 44.66 226 GLU A C 1
ATOM 1573 O O . GLU A 1 226 ? 23.706 18.070 -63.917 1.00 44.66 226 GLU A O 1
ATOM 1578 N N . SER A 1 227 ? 25.833 17.421 -63.506 1.00 47.00 227 SER A N 1
ATOM 1579 C CA . SER A 1 227 ? 26.459 18.732 -63.207 1.00 47.00 227 SER A CA 1
ATOM 1580 C C . SER A 1 227 ? 25.881 19.525 -61.995 1.00 47.00 227 SER A C 1
ATOM 1582 O O . SER A 1 227 ? 24.681 19.642 -61.832 1.00 47.00 227 SER A O 1
ATOM 1584 N N . ARG A 1 228 ? 26.623 20.134 -61.058 1.00 42.62 228 ARG A N 1
ATOM 1585 C CA . ARG A 1 228 ? 27.958 20.751 -61.072 1.00 42.62 228 ARG A CA 1
ATOM 1586 C C . ARG A 1 228 ? 28.360 21.177 -59.640 1.00 42.62 228 ARG A C 1
ATOM 1588 O O . ARG A 1 228 ? 27.547 21.723 -58.908 1.00 42.62 228 ARG A O 1
ATOM 1595 N N . GLN A 1 229 ? 29.657 21.029 -59.353 1.00 43.91 229 GLN A N 1
ATOM 1596 C CA . GLN A 1 229 ? 30.540 22.006 -58.681 1.00 43.91 229 GLN A CA 1
ATOM 1597 C C . GLN A 1 229 ? 30.367 22.340 -57.180 1.00 43.91 229 GLN A C 1
ATOM 1599 O O . GLN A 1 229 ? 29.670 23.262 -56.777 1.00 43.91 229 GLN A O 1
ATOM 1604 N N . THR A 1 230 ? 31.204 21.684 -56.373 1.00 45.19 230 THR A N 1
ATOM 1605 C CA . THR A 1 230 ? 32.072 22.269 -55.319 1.00 45.19 230 THR A CA 1
ATOM 1606 C C . THR A 1 230 ? 33.146 23.206 -55.939 1.00 45.19 230 THR A C 1
ATOM 1608 O O . THR A 1 230 ? 33.264 23.180 -57.168 1.00 45.19 230 THR A O 1
ATOM 1611 N N . PRO A 1 231 ? 34.067 23.901 -55.207 1.00 60.25 231 PRO A N 1
ATOM 1612 C CA . PRO A 1 231 ? 34.242 24.263 -53.770 1.00 60.25 231 PRO A CA 1
ATOM 1613 C C . PRO A 1 231 ? 34.755 25.755 -53.637 1.00 60.25 231 PRO A C 1
ATOM 1615 O O . PRO A 1 231 ? 34.354 26.551 -54.480 1.00 60.25 231 PRO A O 1
ATOM 1618 N N . PRO A 1 232 ? 35.737 26.198 -52.791 1.00 60.56 232 PRO A N 1
ATOM 1619 C CA . PRO A 1 232 ? 36.080 26.003 -51.361 1.00 60.56 232 PRO A CA 1
ATOM 1620 C C . PRO A 1 232 ? 36.258 27.324 -50.527 1.00 60.56 232 PRO A C 1
ATOM 1622 O O . PRO A 1 232 ? 36.503 28.402 -51.055 1.00 60.56 232 PRO A O 1
ATOM 1625 N N . SER A 1 233 ? 36.316 27.173 -49.190 1.00 55.06 233 SER A N 1
ATOM 1626 C CA . SER A 1 233 ? 37.167 27.885 -48.192 1.00 55.06 233 SER A CA 1
ATOM 1627 C C . SER A 1 233 ? 37.192 29.427 -48.054 1.00 55.06 233 SER A C 1
ATOM 1629 O O . SER A 1 233 ? 37.626 30.134 -48.958 1.00 55.06 233 SER A O 1
ATOM 1631 N N . ARG A 1 234 ? 37.036 29.929 -46.811 1.00 54.12 234 ARG A N 1
ATOM 1632 C CA . ARG A 1 234 ? 37.937 30.970 -46.261 1.00 54.12 234 ARG A CA 1
ATOM 1633 C C . ARG A 1 234 ? 37.938 31.042 -44.726 1.00 54.12 234 ARG A C 1
ATOM 1635 O O . ARG A 1 234 ? 36.902 31.187 -44.092 1.00 54.12 234 ARG A O 1
ATOM 1642 N N . ARG A 1 235 ? 39.155 30.983 -44.169 1.00 52.81 235 ARG A N 1
ATOM 1643 C CA . ARG A 1 235 ? 39.549 31.425 -42.819 1.00 52.81 235 ARG A CA 1
ATOM 1644 C C . ARG A 1 235 ? 39.133 32.874 -42.568 1.00 52.81 235 ARG A C 1
ATOM 1646 O O . ARG A 1 235 ? 39.355 33.693 -43.456 1.00 52.81 235 ARG A O 1
ATOM 1653 N N . VAL A 1 236 ? 38.806 33.206 -41.317 1.00 57.56 236 VAL A N 1
ATOM 1654 C CA . VAL A 1 236 ? 39.231 34.473 -40.696 1.00 57.56 236 VAL A CA 1
ATOM 1655 C C . VAL A 1 236 ? 39.648 34.216 -39.243 1.00 57.56 236 VAL A C 1
ATOM 1657 O O . VAL A 1 236 ? 38.851 33.807 -38.407 1.00 57.56 236 VAL A O 1
ATOM 1660 N N . GLN A 1 237 ? 40.937 34.445 -38.985 1.00 51.34 237 GLN A N 1
ATOM 1661 C CA . GLN A 1 237 ? 41.508 34.795 -37.684 1.00 51.34 237 GLN A CA 1
ATOM 1662 C C . GLN A 1 237 ? 41.037 36.197 -37.265 1.00 51.34 237 GLN A C 1
ATOM 1664 O O . GLN A 1 237 ? 41.055 37.110 -38.084 1.00 51.34 237 GLN A O 1
ATOM 1669 N N . GLY A 1 238 ? 40.782 36.403 -35.975 1.00 49.84 238 GLY A N 1
ATOM 1670 C CA . GLY A 1 238 ? 40.776 37.725 -35.334 1.00 49.84 238 GLY A CA 1
ATOM 1671 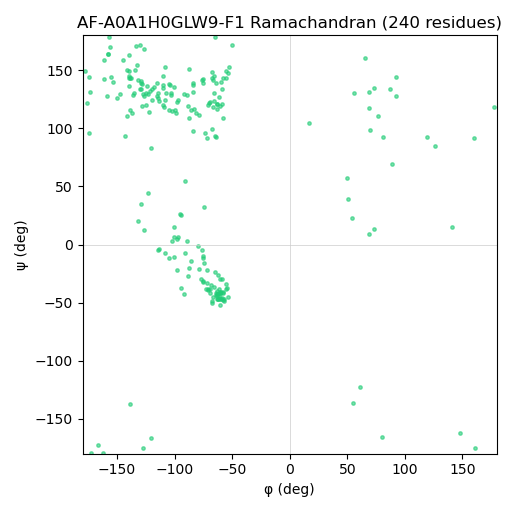C C . GLY A 1 238 ? 40.581 37.544 -33.825 1.00 49.84 238 GLY A C 1
ATOM 1672 O O . GLY A 1 238 ? 39.511 37.119 -33.425 1.00 49.84 238 GLY A O 1
ATOM 1673 N N . LYS A 1 239 ? 41.625 37.526 -32.988 1.00 50.84 239 LYS A N 1
ATOM 1674 C CA . LYS A 1 239 ? 42.466 38.626 -32.465 1.00 50.84 239 LYS A CA 1
ATOM 1675 C C . LYS A 1 239 ? 41.920 39.152 -31.123 1.00 50.84 239 LYS A C 1
ATOM 1677 O O . LYS A 1 239 ? 40.748 39.467 -30.990 1.00 50.84 239 LYS A O 1
ATOM 1682 N N . ALA A 1 240 ? 42.830 39.192 -30.154 1.00 52.81 240 ALA A N 1
ATOM 1683 C CA . ALA A 1 240 ? 42.689 39.650 -28.778 1.00 52.81 240 ALA A CA 1
ATOM 1684 C C . ALA A 1 240 ? 42.104 41.064 -28.619 1.00 52.81 240 ALA A C 1
ATOM 1686 O O . ALA A 1 240 ? 42.394 41.930 -29.441 1.00 52.81 240 ALA A O 1
ATOM 1687 N N . SER A 1 241 ? 41.447 41.327 -27.483 1.00 54.31 241 SER A N 1
ATOM 1688 C CA . SER A 1 241 ? 41.777 42.491 -26.654 1.00 54.31 241 SER A CA 1
ATOM 1689 C C . SER A 1 241 ? 41.248 42.345 -25.221 1.00 54.31 241 SER A C 1
ATOM 1691 O O . SER A 1 241 ? 40.180 41.786 -24.997 1.00 54.31 241 SER A O 1
ATOM 1693 N N . LYS A 1 242 ? 42.105 42.838 -24.331 1.00 57.09 242 LYS A N 1
ATOM 1694 C CA . LYS A 1 242 ? 42.021 43.230 -22.920 1.00 57.09 242 LYS A CA 1
ATOM 1695 C C . LYS A 1 242 ? 40.644 43.545 -22.330 1.00 57.09 242 LYS A C 1
ATOM 1697 O O . LYS A 1 242 ? 39.863 44.240 -23.013 1.00 57.09 242 LYS A O 1
#

Sequence (242 aa):
MNLDGSAVLHDSPEAVWAALTDPAVLARTIPGCLALERVGEDSYRMNVSVGVGAVKGTYAGEVHLTDQNRPKSYVMHASGAGAPGQVRATVTIELAPDGDGTVLTYSADAVVGGPVAGVGQRMITGVAKRLAAQFFTAIDGELTGTVVPIEAAPSAAAVSRTDAKAPAAPSPQVFAGRAGVPAGTSGDLRTLALGAAGGSALTLLGVVVGYMMGRGHFGASPQGSESRQTPPSRRVQGKASK

pLDDT: mean 75.49, std 23.53, range [32.56, 98.19]

Radius of gyration: 30.36 Å; Cα contacts (8 Å, |Δi|>4): 339; chains: 1; bounding box: 72×80×85 Å